Protein AF-A0A397CP81-F1 (afdb_monomer_lite)

Secondary structure (DSSP, 8-state):
-HHHHHHHHHT--HHHHHHHTSSS-EEETTTTEEESS-SSTTPPPHHIIIIIHHHHHHHHHHHSPPPPHHHHTT-HHHHHHHHHHHHHTT-TTTS-HHHHT-SSHHHHHHHHHHHHS-HHHHHHHHHHHHSPPHHHHHHHHHHHHSPPPP--------PPP---S---EEEEE--SS-EETTS-EEEE-TT--SSS-TTSTTEEEEPTTS-EEEEEETTEEEEESEE-TT-EEEEES-TTT-SS--EEES-SSSPPPPPP--SS----------SSGGGHHHHHHHHHHHHHH-TT-------------

Structure (mmCIF, N/CA/C/O backbone):
data_AF-A0A397CP81-F1
#
_entry.id   AF-A0A397CP81-F1
#
loop_
_atom_site.group_PDB
_atom_site.id
_atom_site.type_symbol
_atom_site.label_atom_id
_atom_site.label_alt_id
_atom_site.label_comp_id
_atom_site.label_asym_id
_atom_site.label_entity_id
_atom_site.label_seq_id
_atom_site.pdbx_PDB_ins_code
_atom_site.Cartn_x
_atom_site.Cartn_y
_atom_site.Cartn_z
_atom_site.occupancy
_atom_site.B_iso_or_equiv
_atom_site.auth_seq_id
_atom_site.auth_comp_id
_atom_site.auth_asym_id
_atom_site.auth_atom_id
_atom_site.pdbx_PDB_model_num
ATOM 1 N N . TYR A 1 1 ? -14.742 2.831 12.477 1.00 87.19 1 TYR A N 1
ATOM 2 C CA . TYR A 1 1 ? -15.301 1.914 13.488 1.00 87.19 1 TYR A CA 1
ATOM 3 C C . TYR A 1 1 ? -16.023 2.685 14.593 1.00 87.19 1 TYR A C 1
ATOM 5 O O . TYR A 1 1 ? -17.248 2.641 14.613 1.00 87.19 1 TYR A O 1
ATOM 13 N N . PHE A 1 2 ? -15.309 3.468 15.415 1.00 91.06 2 PHE A N 1
ATOM 14 C CA . PHE A 1 2 ? -15.862 4.195 16.573 1.00 91.06 2 PHE A CA 1
ATOM 15 C C . PHE A 1 2 ? -17.125 5.014 16.276 1.00 91.06 2 PHE A C 1
ATOM 17 O O . PHE A 1 2 ? -18.123 4.849 16.965 1.00 91.06 2 PHE A O 1
ATOM 24 N N . ALA A 1 3 ? -17.142 5.795 15.190 1.00 92.00 3 ALA A N 1
ATOM 25 C CA . ALA A 1 3 ? -18.332 6.561 14.810 1.00 92.00 3 ALA A CA 1
ATOM 26 C C . ALA A 1 3 ? -19.589 5.691 14.611 1.00 92.00 3 ALA A C 1
ATOM 28 O O . ALA A 1 3 ? -20.668 6.061 15.050 1.00 92.00 3 ALA A O 1
ATOM 29 N N . ALA A 1 4 ? -19.459 4.521 13.974 1.00 91.12 4 ALA A N 1
ATOM 30 C CA . ALA A 1 4 ? -20.584 3.602 13.774 1.00 91.12 4 ALA A CA 1
ATOM 31 C C . ALA A 1 4 ? -21.001 2.917 15.084 1.00 91.12 4 ALA A C 1
ATOM 33 O O . ALA A 1 4 ? -22.180 2.656 15.304 1.00 91.12 4 ALA A O 1
ATOM 34 N N . TYR A 1 5 ? -20.029 2.622 15.950 1.00 90.69 5 TYR A N 1
ATOM 35 C CA . TYR A 1 5 ? -20.275 2.019 17.254 1.00 90.69 5 TYR A CA 1
ATOM 36 C C . TYR A 1 5 ? -21.067 2.961 18.170 1.00 90.69 5 TYR A C 1
ATOM 38 O O . TYR A 1 5 ? -22.118 2.576 18.682 1.00 90.69 5 TYR A O 1
ATOM 46 N N . TYR A 1 6 ? -20.608 4.205 18.326 1.00 91.38 6 TYR A N 1
ATOM 47 C CA . TYR A 1 6 ? -21.263 5.187 19.190 1.00 91.38 6 TYR A CA 1
ATOM 48 C C . TYR A 1 6 ? -22.576 5.712 18.616 1.00 91.38 6 TYR A C 1
ATOM 50 O O . TYR A 1 6 ? -23.521 5.893 19.376 1.00 91.38 6 TYR A O 1
ATOM 58 N N . SER A 1 7 ? -22.682 5.830 17.290 1.00 93.00 7 SER A N 1
ATOM 59 C CA . SER A 1 7 ? -23.950 6.109 16.609 1.00 93.00 7 SER A CA 1
ATOM 60 C C . SER A 1 7 ? -25.039 5.106 17.000 1.00 93.00 7 SER A C 1
ATOM 62 O O . SER A 1 7 ? -26.120 5.516 17.405 1.00 93.00 7 SER A O 1
ATOM 64 N N . LYS A 1 8 ? -24.732 3.800 16.999 1.00 92.50 8 LYS A N 1
ATOM 65 C CA . LYS A 1 8 ? -25.675 2.759 17.449 1.00 92.50 8 LYS A CA 1
ATOM 66 C C . LYS A 1 8 ? -25.908 2.762 18.960 1.00 92.50 8 LYS A C 1
ATOM 68 O O . LYS A 1 8 ? -26.989 2.406 19.404 1.00 92.50 8 LYS A O 1
ATOM 73 N N . LYS A 1 9 ? -24.890 3.103 19.757 1.00 90.12 9 LYS A N 1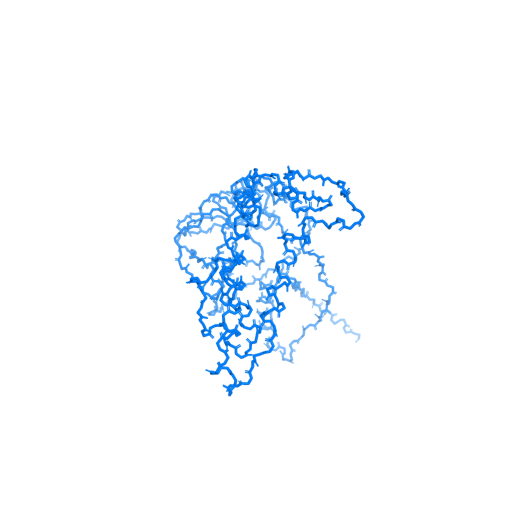
ATOM 74 C CA . LYS A 1 9 ? -24.989 3.110 21.226 1.00 90.12 9 LYS A CA 1
ATOM 75 C C . LYS A 1 9 ? -25.859 4.260 21.743 1.00 90.12 9 LYS A C 1
ATOM 77 O O . LYS A 1 9 ? -26.579 4.074 22.716 1.00 90.12 9 LYS A O 1
ATOM 82 N N . PHE A 1 10 ? -25.757 5.434 21.125 1.00 89.62 10 PHE A N 1
ATOM 83 C CA . PHE A 1 10 ? -26.454 6.648 21.556 1.00 89.62 10 PHE A CA 1
ATOM 84 C C . PHE A 1 10 ? -27.664 7.008 20.691 1.00 89.62 10 PHE A C 1
ATOM 86 O O . PHE A 1 10 ? -28.381 7.944 21.045 1.00 89.62 10 PHE A O 1
ATOM 93 N N . ASP A 1 11 ? -27.909 6.254 19.618 1.00 90.56 11 ASP A N 1
ATOM 94 C CA . ASP A 1 11 ? -28.981 6.483 18.648 1.00 90.56 11 ASP A CA 1
ATOM 95 C C . ASP A 1 11 ? -28.906 7.885 18.022 1.00 90.56 11 ASP A C 1
ATOM 97 O O . ASP A 1 11 ? -29.803 8.715 18.140 1.00 90.56 11 ASP A O 1
ATOM 101 N N . THR A 1 12 ? -27.749 8.192 17.430 1.00 91.31 12 THR A N 1
ATOM 102 C CA . THR A 1 12 ? -27.480 9.476 16.765 1.00 91.31 12 THR A CA 1
ATOM 103 C C . THR A 1 12 ? -26.774 9.275 15.422 1.00 91.31 12 THR A C 1
ATOM 105 O O . THR A 1 12 ? -26.095 8.260 15.232 1.00 91.31 12 THR A O 1
ATOM 108 N N . PRO A 1 13 ? -26.893 10.212 14.459 1.00 93.00 13 PRO A N 1
ATOM 109 C CA . PRO A 1 13 ? -26.350 10.039 13.113 1.00 93.00 13 PRO A CA 1
ATOM 110 C C . PRO A 1 13 ? -24.836 9.795 13.084 1.00 93.00 13 PRO A C 1
ATOM 112 O O . PRO A 1 13 ? -24.049 10.537 13.673 1.00 93.00 13 PRO A O 1
ATOM 115 N N . GLN A 1 14 ? -24.393 8.797 12.311 1.00 92.75 14 GLN A N 1
ATOM 116 C CA . GLN A 1 14 ? -22.968 8.458 12.190 1.00 92.75 14 GLN A CA 1
ATOM 117 C C . GLN A 1 14 ? -22.116 9.624 11.658 1.00 92.75 14 GLN A C 1
ATOM 119 O O . GLN A 1 14 ? -20.946 9.738 12.021 1.00 92.75 14 GLN A O 1
ATOM 124 N N . ALA A 1 15 ? -22.676 10.483 10.800 1.00 91.38 15 ALA A N 1
ATOM 125 C CA . ALA A 1 15 ? -21.975 11.645 10.254 1.00 91.38 15 ALA A CA 1
ATOM 126 C C . ALA A 1 15 ? -21.523 12.619 11.356 1.00 91.38 15 ALA A C 1
ATOM 128 O O . ALA A 1 15 ? -20.366 13.032 11.355 1.00 91.38 15 ALA A O 1
ATOM 129 N N . GLN A 1 16 ? -22.386 12.882 12.344 1.00 90.31 16 GLN A N 1
ATOM 130 C CA . GLN A 1 16 ? -22.078 13.766 13.472 1.00 90.31 16 GLN A CA 1
ATOM 131 C C . GLN A 1 16 ? -20.908 13.228 14.300 1.00 90.31 16 GLN A C 1
ATOM 133 O O . GLN A 1 16 ? -19.991 13.973 14.627 1.00 90.31 16 GLN A O 1
ATOM 138 N N . TRP A 1 17 ? -20.864 11.916 14.554 1.00 92.44 17 TRP A N 1
ATOM 139 C CA . TRP A 1 17 ? -19.716 11.294 15.221 1.00 92.44 17 TRP A CA 1
ATOM 140 C C . TRP A 1 17 ? -18.441 11.341 14.383 1.00 92.44 17 TRP A C 1
ATOM 142 O O . TRP A 1 17 ? -17.358 11.480 14.936 1.00 92.44 17 TRP A O 1
ATOM 152 N N . ARG A 1 18 ? -18.523 11.201 13.055 1.00 91.25 18 ARG A N 1
ATOM 153 C CA . ARG A 1 18 ? -17.323 11.273 12.202 1.00 91.25 18 ARG A CA 1
ATOM 154 C C . ARG A 1 18 ? -16.674 12.652 12.250 1.00 91.25 18 ARG A C 1
ATOM 156 O O . ARG A 1 18 ? -15.453 12.709 12.205 1.00 91.25 18 ARG A O 1
ATOM 163 N N . GLN A 1 19 ? -17.479 13.706 12.339 1.00 89.50 19 GLN A N 1
ATOM 164 C CA . GLN A 1 19 ? -16.995 15.074 12.487 1.00 89.50 19 GLN A CA 1
ATOM 165 C C . GLN A 1 19 ? -16.539 15.349 13.927 1.00 89.50 19 GLN A C 1
ATOM 167 O O . GLN A 1 19 ? -15.433 15.821 14.134 1.00 89.50 19 GLN A O 1
ATOM 172 N N . GLY A 1 20 ? -17.347 14.966 14.920 1.00 90.25 20 GLY A N 1
ATOM 173 C CA . GLY A 1 20 ? -17.086 15.233 16.336 1.00 90.25 20 GLY A CA 1
ATOM 174 C C . GLY A 1 20 ? -15.943 14.431 16.963 1.00 90.25 20 GLY A C 1
ATOM 175 O O . GLY A 1 20 ? -15.380 14.847 17.963 1.00 90.25 20 GLY A O 1
ATOM 176 N N . LEU A 1 21 ? -15.572 13.271 16.416 1.00 92.56 21 LEU A N 1
ATOM 177 C CA . LEU A 1 21 ? -14.490 12.458 16.988 1.00 92.56 21 LEU A CA 1
ATOM 178 C C . LEU A 1 21 ? -13.090 13.030 16.734 1.00 92.56 21 LEU A C 1
ATOM 180 O O . LEU A 1 21 ? -12.134 12.461 17.251 1.00 92.56 21 LEU A O 1
ATOM 184 N N . TRP A 1 22 ? -12.942 14.096 15.948 1.00 90.31 22 TRP A N 1
ATOM 185 C CA . TRP A 1 22 ? -11.645 14.705 15.667 1.00 90.31 22 TRP A CA 1
ATOM 186 C C . TRP A 1 22 ? -11.686 16.214 15.901 1.00 90.31 22 TRP A C 1
ATOM 188 O O . TRP A 1 22 ? -12.625 16.871 15.469 1.00 90.31 22 TRP A O 1
ATOM 198 N N . GLY A 1 23 ? -10.657 16.758 16.551 1.00 89.19 23 GLY A N 1
ATOM 199 C CA . GLY A 1 23 ? -10.611 18.161 16.970 1.00 89.19 23 GLY A CA 1
ATOM 200 C C . GLY A 1 23 ? -11.271 18.418 18.328 1.00 89.19 23 GLY A C 1
ATOM 201 O O . GLY A 1 23 ? -11.594 17.488 19.074 1.00 89.19 23 GLY A O 1
ATOM 202 N N . ASP A 1 24 ? -11.467 19.699 18.637 1.00 90.38 24 ASP A N 1
ATOM 203 C CA . ASP A 1 24 ? -11.946 20.178 19.938 1.00 90.38 24 ASP A CA 1
ATOM 204 C C . ASP A 1 24 ? -13.472 20.141 20.024 1.00 90.38 24 ASP A C 1
ATOM 206 O O . ASP A 1 24 ? -14.158 21.157 20.109 1.00 90.38 24 ASP A O 1
ATOM 210 N N . HIS A 1 25 ? -14.021 18.934 19.968 1.00 93.00 25 HIS A N 1
ATOM 211 C CA . HIS A 1 25 ? -15.446 18.693 20.124 1.00 93.00 25 HIS A CA 1
ATOM 212 C C . HIS A 1 25 ? -15.733 17.967 21.434 1.00 93.00 25 HIS A C 1
ATOM 214 O O . HIS A 1 25 ? -14.980 17.097 21.866 1.00 93.00 25 HIS A O 1
ATOM 220 N N . TYR A 1 26 ? -16.864 18.299 22.046 1.00 92.62 26 TYR A N 1
ATOM 221 C CA . TYR A 1 26 ? -17.311 17.803 23.340 1.00 92.62 26 TYR A CA 1
ATOM 222 C C . TYR A 1 26 ? -18.713 17.218 23.196 1.00 92.62 26 TYR A C 1
ATOM 224 O O . TYR A 1 26 ? -19.584 17.812 22.556 1.00 92.62 26 TYR A O 1
ATOM 232 N N . PHE A 1 27 ? -18.945 16.057 23.809 1.00 90.38 27 PHE A N 1
ATOM 233 C CA . PHE A 1 27 ? -20.233 15.369 23.770 1.00 90.38 27 PHE A CA 1
ATOM 234 C C . PHE A 1 27 ? -20.849 15.311 25.157 1.00 90.38 27 PHE A C 1
ATOM 236 O O . PHE A 1 27 ? -20.223 14.858 26.114 1.00 90.38 27 PHE A O 1
ATOM 243 N N . HIS A 1 28 ? -22.110 15.714 25.249 1.00 87.62 28 HIS A N 1
ATOM 244 C CA . HIS A 1 28 ? -22.850 15.656 26.497 1.00 87.62 28 HIS A CA 1
ATOM 245 C C . HIS A 1 28 ? -23.821 14.468 26.487 1.00 87.62 28 HIS A C 1
ATOM 247 O O . HIS A 1 28 ? -24.795 14.452 25.736 1.00 87.62 28 HIS A O 1
ATOM 253 N N . ALA A 1 29 ? -23.583 13.467 27.341 1.00 84.00 29 ALA A N 1
ATOM 254 C CA . ALA A 1 29 ? -24.278 12.174 27.283 1.00 84.00 29 ALA A CA 1
ATOM 255 C C . ALA A 1 29 ? -25.803 12.248 27.488 1.00 84.00 29 ALA A C 1
ATOM 257 O O . ALA A 1 29 ? -26.529 11.438 26.916 1.00 84.00 29 ALA A O 1
ATOM 258 N N . LYS A 1 30 ? -26.297 13.219 28.272 1.00 85.19 30 LYS A N 1
ATOM 259 C CA . LYS A 1 30 ? -27.740 13.370 28.548 1.00 85.19 30 LYS A CA 1
ATOM 260 C C . LYS A 1 30 ? -28.500 14.029 27.398 1.00 85.19 30 LYS A C 1
ATOM 262 O O . LYS A 1 30 ? -29.602 13.618 27.071 1.00 85.19 30 LYS A O 1
ATOM 267 N N . THR A 1 31 ? -27.907 15.057 26.796 1.00 85.62 31 THR A N 1
ATOM 268 C CA . THR A 1 31 ? -28.536 15.846 25.724 1.00 85.62 31 THR A CA 1
ATOM 269 C C . THR A 1 31 ? -28.194 15.295 24.343 1.00 85.62 31 THR A C 1
ATOM 271 O O . THR A 1 31 ? -28.847 15.649 23.370 1.00 85.62 31 THR A O 1
ATOM 274 N N . LYS A 1 32 ? -27.184 14.417 24.255 1.00 87.69 32 LYS A N 1
ATOM 275 C CA . LYS A 1 32 ? -26.663 13.801 23.028 1.00 87.69 32 LYS A CA 1
ATOM 276 C C . LYS A 1 32 ? -26.192 14.817 21.980 1.00 87.69 32 LYS A C 1
ATOM 278 O O . LYS A 1 32 ? -26.131 14.502 20.795 1.00 87.69 32 LYS A O 1
ATOM 283 N N . VAL A 1 33 ? -25.837 16.027 22.417 1.00 87.38 33 VAL A N 1
ATOM 284 C CA . VAL A 1 33 ? -25.372 17.111 21.544 1.00 87.38 33 VAL A CA 1
ATOM 285 C C . VAL A 1 33 ? -23.847 17.154 21.529 1.00 87.38 33 VAL A C 1
ATOM 287 O O . VAL A 1 33 ? -23.207 17.070 22.582 1.00 87.38 33 VAL A O 1
ATOM 290 N N . ILE A 1 34 ? -23.289 17.326 20.330 1.00 89.50 34 ILE A N 1
ATOM 291 C CA . ILE A 1 34 ? -21.872 17.611 20.093 1.00 89.50 34 ILE A CA 1
ATOM 292 C C . ILE A 1 34 ? -21.709 19.122 19.908 1.00 89.50 34 ILE A C 1
ATOM 294 O O . ILE A 1 34 ? -22.445 19.728 19.129 1.00 89.50 34 ILE A O 1
ATOM 298 N N . ARG A 1 35 ? -20.764 19.734 20.623 1.00 89.25 35 ARG A N 1
ATOM 299 C CA . ARG A 1 35 ? -20.421 21.163 20.499 1.00 89.25 35 ARG A CA 1
ATOM 300 C C . ARG A 1 35 ? -18.909 21.340 20.453 1.00 89.25 35 ARG A C 1
ATOM 302 O O . ARG A 1 35 ? -18.189 20.500 20.976 1.00 89.25 35 ARG A O 1
ATOM 309 N N . SER A 1 36 ? -18.432 22.434 19.867 1.00 88.44 36 SER A N 1
ATOM 310 C CA . SER A 1 36 ? -16.998 22.779 19.865 1.00 88.44 36 SER A CA 1
ATOM 311 C C . SER A 1 36 ? -16.546 23.514 21.130 1.00 88.44 36 SER A C 1
ATOM 313 O O . SER A 1 36 ? -15.361 23.696 21.366 1.00 88.44 36 SER A O 1
ATOM 315 N N . THR A 1 37 ? -17.491 23.957 21.957 1.00 87.56 37 THR A N 1
ATOM 316 C CA . THR A 1 37 ? -17.204 24.615 23.233 1.00 87.56 37 THR A CA 1
ATOM 317 C C . THR A 1 37 ? -17.314 23.612 24.379 1.00 87.56 37 THR A C 1
ATOM 319 O O . THR A 1 37 ? -18.278 22.833 24.397 1.00 87.56 37 THR A O 1
ATOM 322 N N . PRO A 1 38 ? -16.397 23.647 25.359 1.00 87.31 38 PRO A N 1
ATOM 323 C CA . PRO A 1 38 ? -16.513 22.826 26.556 1.00 87.31 38 PRO A CA 1
ATOM 324 C C . PRO A 1 38 ? -17.773 23.205 27.347 1.00 87.31 38 PRO A C 1
ATOM 326 O O . PRO A 1 38 ? -18.179 24.366 27.375 1.00 87.31 38 PRO A O 1
ATOM 329 N N . TRP A 1 39 ? -18.407 22.223 27.992 1.00 82.88 39 TRP A N 1
ATOM 330 C CA . TRP A 1 39 ? -19.565 22.459 28.868 1.00 82.88 39 TRP A CA 1
ATOM 331 C C . TRP A 1 39 ? -19.148 22.896 30.274 1.00 82.88 39 TRP A C 1
ATOM 333 O O . TRP A 1 39 ? -19.866 23.626 30.948 1.00 82.88 39 TRP A O 1
ATOM 343 N N . THR A 1 40 ? -17.985 22.425 30.711 1.00 86.12 40 THR A N 1
ATOM 344 C CA . THR A 1 40 ? -17.364 22.681 32.011 1.00 86.12 40 THR A CA 1
ATOM 345 C C . THR A 1 40 ? -15.855 22.800 31.819 1.00 86.12 40 THR A C 1
ATOM 347 O O . THR A 1 40 ? -15.316 22.279 30.843 1.00 86.12 40 THR A O 1
ATOM 350 N N . SER A 1 41 ? -15.143 23.407 32.771 1.00 82.31 41 SER A N 1
ATOM 351 C CA . SER A 1 41 ? -13.668 23.434 32.772 1.00 82.31 41 SER A CA 1
ATOM 352 C C . SER A 1 41 ? -13.034 22.035 32.798 1.00 82.31 41 SER A C 1
ATOM 354 O O . SER A 1 41 ? -11.901 21.862 32.368 1.00 82.31 41 SER A O 1
ATOM 356 N N . SER A 1 42 ? -13.777 21.029 33.266 1.00 84.94 42 SER A N 1
ATOM 357 C CA . SER A 1 42 ? -13.389 19.615 33.294 1.00 84.94 42 SER A CA 1
ATOM 358 C C . SER A 1 42 ? -13.831 18.814 32.065 1.00 84.94 42 SER A C 1
ATOM 360 O O . SER A 1 42 ? -13.651 17.597 32.032 1.00 84.94 42 SER A O 1
ATOM 362 N N . SER A 1 43 ? -14.466 19.451 31.075 1.00 86.25 43 SER A N 1
ATOM 363 C CA . SER A 1 43 ? -14.928 18.754 29.876 1.00 86.25 43 SER A CA 1
ATOM 364 C C . SER A 1 43 ? -13.737 18.264 29.062 1.00 86.25 43 SER A C 1
ATOM 366 O O . SER A 1 43 ? -12.855 19.035 28.700 1.00 86.25 43 SER A O 1
ATOM 368 N N . VAL A 1 44 ? -13.740 16.973 28.751 1.00 89.88 44 VAL A N 1
ATOM 369 C CA . VAL A 1 44 ? -12.685 16.323 27.976 1.00 89.88 44 VAL A CA 1
ATOM 370 C C . VAL A 1 44 ? -13.142 16.183 26.518 1.00 89.88 44 VAL A C 1
ATOM 372 O O . VAL A 1 44 ? -14.303 15.826 26.282 1.00 89.88 44 VAL A O 1
ATOM 375 N N . PRO A 1 45 ? -12.262 16.431 25.529 1.00 93.25 45 PRO A N 1
ATOM 376 C CA . PRO A 1 45 ? -12.567 16.210 24.123 1.00 93.25 45 PRO A CA 1
ATOM 377 C C . PRO A 1 45 ? -13.098 14.803 23.826 1.00 93.25 45 PRO A C 1
ATOM 379 O O . PRO A 1 45 ? -12.730 13.803 24.457 1.00 93.25 45 PRO A O 1
ATOM 382 N N . MET A 1 46 ? -13.936 14.706 22.797 1.00 93.69 46 MET A N 1
ATOM 383 C CA . MET A 1 46 ? -14.547 13.456 22.352 1.00 93.69 46 MET A CA 1
ATOM 384 C C . MET A 1 46 ? -13.506 12.409 21.957 1.00 93.69 46 MET A C 1
ATOM 386 O O . MET A 1 46 ? -13.684 11.230 22.249 1.00 93.69 46 MET A O 1
ATOM 390 N N . PHE A 1 47 ? -12.412 12.816 21.311 1.00 94.19 47 PHE A N 1
ATOM 391 C CA . PHE A 1 47 ? -11.359 11.878 20.925 1.00 94.19 47 PHE A CA 1
ATOM 392 C C . PHE A 1 47 ? -10.740 11.183 22.145 1.00 94.19 47 PHE A C 1
ATOM 394 O O . PHE A 1 47 ? -10.539 9.968 22.148 1.00 94.19 47 PHE A O 1
ATOM 401 N N . ILE A 1 48 ? -10.486 11.939 23.213 1.00 93.31 48 ILE A N 1
ATOM 402 C CA . ILE A 1 48 ? -9.873 11.403 24.426 1.00 93.31 48 ILE A CA 1
ATOM 403 C C . ILE A 1 48 ? -10.856 10.461 25.131 1.00 93.31 48 ILE A C 1
ATOM 405 O O . ILE A 1 48 ? -10.532 9.296 25.342 1.00 93.31 48 ILE A O 1
ATOM 409 N N . SER A 1 49 ? -12.080 10.923 25.387 1.00 90.94 49 SER A N 1
ATOM 410 C CA . SER A 1 49 ? -13.101 10.162 26.126 1.00 90.94 49 SER A CA 1
ATOM 411 C C . SER A 1 49 ? -13.622 8.919 25.388 1.00 90.94 49 SER A C 1
ATOM 413 O O . SER A 1 49 ? -13.865 7.876 25.993 1.00 90.94 49 SER A O 1
ATOM 415 N N . PHE A 1 50 ? -13.797 8.989 24.065 1.00 91.81 50 PHE A N 1
ATOM 416 C CA . PHE A 1 50 ? -14.415 7.908 23.285 1.00 91.81 50 PHE A CA 1
ATOM 417 C C . PHE A 1 50 ? -13.424 7.049 22.497 1.00 91.81 50 PHE A C 1
ATOM 419 O O . PHE A 1 50 ? -13.813 5.993 21.998 1.00 91.81 50 PHE A O 1
ATOM 426 N N . ILE A 1 51 ? -12.163 7.461 22.351 1.00 93.12 51 ILE A N 1
ATOM 427 C CA . ILE A 1 51 ? -11.160 6.676 21.616 1.00 93.12 51 ILE A CA 1
ATOM 428 C C . ILE A 1 51 ? -9.969 6.346 22.512 1.00 93.12 51 ILE A C 1
ATOM 430 O O . ILE A 1 51 ? -9.708 5.162 22.737 1.00 93.12 51 ILE A O 1
ATOM 434 N N . LEU A 1 52 ? -9.271 7.351 23.048 1.00 93.69 52 LEU A N 1
ATOM 435 C CA . LEU A 1 52 ? -8.035 7.108 23.801 1.00 93.69 52 LEU A CA 1
ATOM 436 C C . LEU A 1 52 ? -8.268 6.426 25.148 1.00 93.69 52 LEU A C 1
ATOM 438 O O . LEU A 1 52 ? -7.543 5.491 25.462 1.00 93.69 52 LEU A O 1
ATOM 442 N N . GLU A 1 53 ? -9.270 6.831 25.925 1.00 93.12 53 GLU A N 1
ATOM 443 C CA . GLU A 1 53 ? -9.573 6.221 27.225 1.00 93.12 53 GLU A CA 1
ATOM 444 C C . GLU A 1 53 ? -9.916 4.723 27.107 1.00 93.12 53 GLU A C 1
ATOM 446 O O . GLU A 1 53 ? -9.287 3.921 27.806 1.00 93.12 53 GLU A O 1
ATOM 451 N N . PRO A 1 54 ? -10.813 4.288 26.193 1.00 91.69 54 PRO A N 1
ATOM 452 C CA . PRO A 1 54 ? -11.026 2.866 25.938 1.00 91.69 54 PRO A CA 1
ATOM 453 C C . PRO A 1 54 ? -9.756 2.135 25.488 1.00 91.69 54 PRO A C 1
ATOM 455 O O . PRO A 1 54 ? -9.469 1.052 25.994 1.00 91.69 54 PRO A O 1
ATOM 458 N N . LEU A 1 55 ? -8.974 2.715 24.568 1.00 93.75 55 LEU A N 1
ATOM 459 C CA . LEU A 1 55 ? -7.713 2.117 24.109 1.00 93.75 55 LEU A CA 1
ATOM 460 C C . LEU A 1 55 ? -6.718 1.945 25.262 1.00 93.75 55 LEU A C 1
ATOM 462 O O . LEU A 1 55 ? -6.083 0.899 25.393 1.00 93.75 55 LEU A O 1
ATOM 466 N N . TRP A 1 56 ? -6.608 2.961 26.111 1.00 93.88 56 TRP A N 1
ATOM 467 C CA . TRP A 1 56 ? -5.702 2.988 27.248 1.00 93.88 56 TRP A CA 1
ATOM 468 C C . TRP A 1 56 ? -6.122 2.010 28.341 1.00 93.88 56 TRP A C 1
ATOM 470 O O . TRP A 1 56 ? -5.272 1.326 28.910 1.00 93.88 56 TRP A O 1
ATOM 480 N N . SER A 1 57 ? -7.426 1.888 28.600 1.00 91.88 57 SER A N 1
ATOM 481 C CA . SER A 1 57 ? -7.967 0.876 29.509 1.00 91.88 57 SER A CA 1
ATOM 482 C C . SER A 1 57 ? -7.624 -0.535 29.029 1.00 91.88 57 SER A C 1
ATOM 484 O O . SER A 1 57 ? -7.135 -1.334 29.824 1.00 91.88 57 SER A O 1
ATOM 486 N N . VAL A 1 58 ? -7.790 -0.823 27.732 1.00 92.12 58 VAL A N 1
ATOM 487 C CA . VAL A 1 58 ? -7.405 -2.118 27.145 1.00 92.12 58 VAL A CA 1
ATOM 488 C C . VAL A 1 58 ? -5.911 -2.370 27.272 1.00 92.12 58 VAL A C 1
ATOM 490 O O . VAL A 1 58 ? -5.507 -3.449 27.702 1.00 92.12 58 VAL A O 1
ATOM 493 N N . TYR A 1 59 ? -5.093 -1.374 26.936 1.00 94.00 59 TYR A N 1
ATOM 494 C CA . TYR A 1 59 ? -3.644 -1.469 27.054 1.00 94.00 59 TYR A CA 1
ATOM 495 C C . TYR A 1 59 ? -3.213 -1.791 28.489 1.00 94.00 59 TYR A C 1
ATOM 497 O O . TYR A 1 59 ? -2.483 -2.757 28.697 1.00 94.00 59 TYR A O 1
ATOM 505 N N . LYS A 1 60 ? -3.710 -1.038 29.478 1.00 92.38 60 LYS A N 1
ATOM 506 C CA . LYS A 1 60 ? -3.390 -1.244 30.897 1.00 92.38 60 LYS A CA 1
ATOM 507 C C . LYS A 1 60 ? -3.753 -2.650 31.364 1.00 92.38 60 LYS A C 1
ATOM 509 O O . LYS A 1 60 ? -2.879 -3.366 31.838 1.00 92.38 60 LYS A O 1
ATOM 514 N N . THR A 1 61 ? -4.998 -3.074 31.155 1.00 90.25 61 THR A N 1
ATOM 515 C CA . THR A 1 61 ? -5.470 -4.389 31.615 1.00 90.25 61 THR A CA 1
ATOM 516 C C . THR A 1 61 ? -4.735 -5.548 30.931 1.00 90.25 61 THR A C 1
ATOM 518 O O . THR A 1 61 ? -4.455 -6.566 31.561 1.00 90.25 61 THR A O 1
ATOM 521 N N . MET A 1 62 ? -4.373 -5.411 29.651 1.00 88.75 62 MET A N 1
ATOM 522 C CA . MET A 1 62 ? -3.620 -6.450 28.937 1.00 88.75 62 MET A CA 1
ATOM 523 C C . MET A 1 62 ? -2.128 -6.454 29.284 1.00 88.75 62 MET A C 1
ATOM 525 O O . MET A 1 62 ? -1.505 -7.506 29.214 1.00 88.75 62 MET A O 1
ATOM 529 N N . MET A 1 63 ? -1.540 -5.317 29.660 1.00 89.44 63 MET A N 1
ATOM 530 C CA . MET A 1 63 ? -0.130 -5.225 30.062 1.00 89.44 63 MET A CA 1
ATOM 531 C C . MET A 1 63 ? 0.122 -5.629 31.514 1.00 89.44 63 MET A C 1
ATOM 533 O O . MET A 1 63 ? 1.271 -5.901 31.861 1.00 89.44 63 MET A O 1
ATOM 537 N N . GLU A 1 64 ? -0.917 -5.702 32.351 1.00 88.31 64 GLU A N 1
ATOM 538 C CA . GLU A 1 64 ? -0.789 -6.216 33.715 1.00 88.31 64 GLU A CA 1
ATOM 539 C C . GLU A 1 64 ? -0.130 -7.608 33.712 1.00 88.31 64 GLU A C 1
ATOM 541 O O . GLU A 1 64 ? -0.510 -8.468 32.901 1.00 88.31 64 GLU A O 1
ATOM 546 N N . PRO A 1 65 ? 0.875 -7.835 34.581 1.00 84.50 65 PRO A N 1
ATOM 547 C CA . PRO A 1 65 ? 1.584 -9.101 34.639 1.00 84.50 65 PRO A CA 1
ATOM 548 C C . PRO A 1 65 ? 0.630 -10.211 35.074 1.00 84.50 65 PRO A C 1
ATOM 550 O O . PRO A 1 65 ? -0.215 -10.028 35.951 1.00 84.50 65 PRO A O 1
ATOM 553 N N . LEU A 1 66 ? 0.782 -11.381 34.456 1.00 81.62 66 LEU A N 1
ATOM 554 C CA . LEU A 1 66 ? -0.012 -12.543 34.827 1.00 81.62 66 LEU A CA 1
ATOM 555 C C . LEU A 1 66 ? 0.327 -12.977 36.263 1.00 81.62 66 LEU A C 1
ATOM 557 O O . LEU A 1 66 ? 1.507 -12.981 36.632 1.00 81.62 66 LEU A O 1
ATOM 561 N N . PRO A 1 67 ? -0.677 -13.390 37.058 1.00 79.81 67 PRO A N 1
ATOM 562 C CA . PRO A 1 67 ? -0.437 -14.035 38.340 1.00 79.81 67 PRO A CA 1
ATOM 563 C C . PRO A 1 67 ? 0.499 -15.246 38.191 1.00 79.81 67 PRO A C 1
ATOM 565 O O . PRO A 1 67 ? 0.491 -15.905 37.144 1.00 79.81 67 PRO A O 1
ATOM 568 N N . PRO A 1 68 ? 1.274 -15.595 39.235 1.00 76.19 68 PRO A N 1
ATOM 569 C CA . PRO A 1 68 ? 2.076 -16.811 39.222 1.00 76.19 68 PRO A CA 1
ATOM 570 C C . PRO A 1 68 ? 1.187 -18.044 38.972 1.00 76.19 68 PRO A C 1
ATOM 572 O O . PRO A 1 68 ? 0.025 -18.062 39.390 1.00 76.19 68 PRO A O 1
ATOM 575 N N . PRO A 1 69 ? 1.713 -19.098 38.321 1.00 69.06 69 PRO A N 1
ATOM 576 C CA . PRO A 1 69 ? 0.924 -20.248 37.867 1.00 69.06 69 PRO A CA 1
ATOM 577 C C . PRO A 1 69 ? 0.184 -20.977 38.999 1.00 69.06 69 PRO A C 1
ATOM 579 O O . PRO A 1 69 ? -0.886 -21.530 38.771 1.00 69.06 69 PRO A O 1
ATOM 582 N N . THR A 1 70 ? 0.702 -20.911 40.228 1.00 65.06 70 THR A N 1
ATOM 583 C CA . THR A 1 70 ? 0.061 -21.442 41.441 1.00 65.06 70 THR A CA 1
ATOM 584 C C . THR A 1 70 ? -1.227 -20.711 41.829 1.00 65.06 70 THR A C 1
ATOM 586 O O . THR A 1 70 ? -2.127 -21.340 42.374 1.00 65.06 70 THR A O 1
ATOM 589 N N . ARG A 1 71 ? -1.338 -19.406 41.539 1.00 63.94 71 ARG A N 1
ATOM 590 C CA . ARG A 1 71 ? -2.555 -18.603 41.768 1.00 63.94 71 ARG A CA 1
ATOM 591 C C . ARG A 1 71 ? -3.461 -18.535 40.545 1.00 63.94 71 ARG A C 1
ATOM 593 O O . ARG A 1 71 ? -4.656 -18.347 40.684 1.00 63.94 71 ARG A O 1
ATOM 600 N N . LEU A 1 72 ? -2.919 -18.723 39.343 1.00 64.31 72 LEU A N 1
ATOM 601 C CA . LEU A 1 72 ? -3.701 -18.684 38.105 1.00 64.31 72 LEU A CA 1
ATOM 602 C C . LEU A 1 72 ? -4.741 -19.822 38.022 1.00 64.31 72 LEU A C 1
ATOM 604 O O . LEU A 1 72 ? -5.799 -19.642 37.428 1.00 64.31 72 LEU A O 1
ATOM 608 N N . ALA A 1 73 ? -4.437 -20.985 38.610 1.00 58.94 73 ALA A N 1
ATOM 609 C CA . ALA A 1 73 ? -5.340 -22.138 38.647 1.00 58.94 73 ALA A CA 1
ATOM 610 C C . ALA A 1 73 ? -6.488 -21.984 39.664 1.00 58.94 73 ALA A C 1
ATOM 612 O O . ALA A 1 73 ? -7.528 -22.619 39.512 1.00 58.94 73 ALA A O 1
ATOM 613 N N . THR A 1 74 ? -6.303 -21.150 40.689 1.00 57.72 74 THR A N 1
ATOM 614 C CA . THR A 1 74 ? -7.260 -20.924 41.783 1.00 57.72 74 THR A CA 1
ATOM 615 C C . THR A 1 74 ? -8.048 -19.621 41.616 1.00 57.72 74 THR A C 1
ATOM 617 O O . THR A 1 74 ? -9.241 -19.594 41.909 1.00 57.72 74 THR A O 1
ATOM 620 N N . ASP A 1 75 ? -7.443 -18.569 41.056 1.00 61.41 75 ASP A N 1
ATOM 621 C CA . ASP A 1 75 ? -8.079 -17.276 40.789 1.00 61.41 75 ASP A CA 1
ATOM 622 C C . ASP A 1 75 ? -8.623 -17.187 39.351 1.00 61.41 75 ASP A C 1
ATOM 624 O O . ASP A 1 75 ? -8.059 -16.531 38.470 1.00 61.41 75 ASP A O 1
ATOM 628 N N . GLY A 1 76 ? -9.808 -17.761 39.116 1.00 66.56 76 GLY A N 1
ATOM 629 C CA . GLY A 1 76 ? -10.582 -17.532 37.880 1.00 66.56 76 GLY A CA 1
ATOM 630 C C . GLY A 1 76 ? -10.999 -16.063 37.662 1.00 66.56 76 GLY A C 1
ATOM 631 O O . GLY A 1 76 ? -11.475 -15.690 36.590 1.00 66.56 76 GLY A O 1
ATOM 632 N N . THR A 1 77 ? -10.787 -15.203 38.662 1.00 78.94 77 THR A N 1
ATOM 633 C CA . THR A 1 77 ? -11.170 -13.786 38.674 1.00 78.94 77 THR A CA 1
ATOM 634 C C . THR A 1 77 ? -10.423 -12.952 37.630 1.00 78.94 77 THR A C 1
ATOM 636 O O . 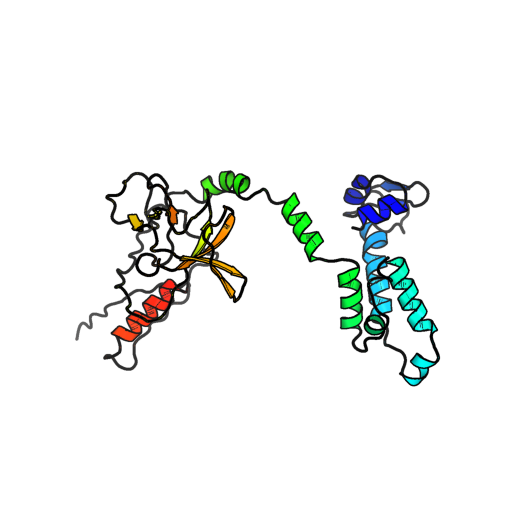THR A 1 77 ? -11.019 -12.067 37.016 1.00 78.94 77 THR A O 1
ATOM 639 N N . TYR A 1 78 ? -9.137 -13.228 37.380 1.00 79.31 78 TYR A N 1
ATOM 640 C CA . TYR A 1 78 ? -8.345 -12.479 36.397 1.00 79.31 78 TYR A CA 1
ATOM 641 C C . TYR A 1 78 ? -8.788 -12.785 34.963 1.00 79.31 78 TYR A C 1
ATOM 643 O O . TYR A 1 78 ? -8.979 -11.884 34.145 1.00 79.31 78 TYR A O 1
ATOM 651 N N . LEU A 1 79 ? -9.017 -14.064 34.675 1.00 83.00 79 LEU A N 1
ATOM 652 C CA . LEU A 1 79 ? -9.522 -14.503 33.382 1.00 83.00 79 LEU A CA 1
ATOM 653 C C . LEU A 1 79 ? -10.929 -13.945 33.119 1.00 83.00 79 LEU A C 1
ATOM 655 O O . LEU A 1 79 ? -11.213 -13.501 32.008 1.00 83.00 79 LEU A O 1
ATOM 659 N N . GLU A 1 80 ? -11.777 -13.875 34.146 1.00 85.56 80 GLU A N 1
ATOM 660 C CA . GLU A 1 80 ? -13.094 -13.251 34.028 1.00 85.56 80 GLU A CA 1
ATOM 661 C C . GLU A 1 80 ? -12.998 -11.744 33.737 1.00 85.56 80 GLU A C 1
ATOM 663 O O . GLU A 1 80 ? -13.720 -11.253 32.871 1.00 85.56 80 GLU A O 1
ATOM 668 N N . LYS A 1 81 ? -12.049 -11.013 34.345 1.00 87.25 81 LYS A N 1
ATOM 669 C CA . LYS A 1 81 ? -11.775 -9.604 33.986 1.00 87.25 81 LYS A CA 1
ATOM 670 C C . LYS A 1 81 ? -11.391 -9.456 32.510 1.00 87.25 81 LYS A C 1
ATOM 672 O O . LYS A 1 81 ? -11.927 -8.588 31.819 1.00 87.25 81 LYS A O 1
ATOM 677 N N . LEU A 1 82 ? -10.506 -10.318 31.999 1.00 85.94 82 LEU A N 1
ATOM 678 C CA . LEU A 1 82 ? -10.112 -10.303 30.584 1.00 85.94 82 LEU A CA 1
ATOM 679 C C . LEU A 1 82 ? -11.280 -10.660 29.653 1.00 85.94 82 LEU A C 1
ATOM 681 O O . LEU A 1 82 ? -11.451 -10.034 28.605 1.00 85.94 82 LEU A O 1
ATOM 685 N N . ARG A 1 83 ? -12.127 -11.618 30.040 1.00 87.50 83 ARG A N 1
ATOM 686 C CA . ARG A 1 83 ? -13.346 -11.973 29.297 1.00 87.50 83 ARG A CA 1
ATOM 687 C C . ARG A 1 83 ? -14.374 -10.846 29.304 1.00 87.50 83 ARG A C 1
ATOM 689 O O . ARG A 1 83 ? -14.963 -10.553 28.266 1.00 87.50 83 ARG A O 1
ATOM 696 N N . GLN A 1 84 ? -14.574 -10.165 30.429 1.00 89.06 84 GLN A N 1
ATOM 697 C CA . GLN A 1 84 ? -15.442 -8.987 30.504 1.00 89.06 84 GLN A CA 1
ATOM 698 C C . GLN A 1 84 ? -14.932 -7.867 29.594 1.00 89.06 84 GLN A C 1
ATOM 700 O O . GLN A 1 84 ? -15.719 -7.257 28.860 1.00 89.06 84 GLN A O 1
ATOM 705 N N . LEU A 1 85 ? -13.615 -7.656 29.564 1.00 87.75 85 LEU A N 1
ATOM 706 C CA . LEU A 1 85 ? -12.986 -6.702 28.663 1.00 87.75 85 LEU A CA 1
ATOM 707 C C . LEU A 1 85 ? -13.245 -7.073 27.197 1.00 87.75 85 LEU A C 1
ATOM 709 O O . LEU A 1 85 ? -13.817 -6.265 26.464 1.00 87.75 85 LEU A O 1
ATOM 713 N N . THR A 1 86 ? -12.949 -8.302 26.767 1.00 87.69 86 THR A N 1
ATOM 714 C CA . THR A 1 86 ? -13.205 -8.732 25.376 1.00 87.69 86 THR A CA 1
ATOM 715 C C . THR A 1 86 ? -14.692 -8.718 25.011 1.00 87.69 86 THR A C 1
ATOM 717 O O . THR A 1 86 ? -15.043 -8.461 23.852 1.00 87.69 86 THR A O 1
ATOM 720 N N . LYS A 1 87 ? -15.587 -8.916 25.984 1.00 89.56 87 LYS A N 1
ATOM 721 C CA . LYS A 1 87 ? -17.042 -8.789 25.814 1.00 89.56 87 LYS A CA 1
ATOM 722 C C . LYS A 1 87 ? -17.454 -7.334 25.584 1.00 89.56 87 LYS A C 1
ATOM 724 O O . LYS A 1 87 ? -18.233 -7.075 24.666 1.00 89.56 87 LYS A O 1
ATOM 729 N N . SER A 1 88 ? -16.879 -6.383 26.325 1.00 87.62 88 SER A N 1
ATOM 730 C CA . SER A 1 88 ? -17.127 -4.945 26.128 1.00 87.62 88 SER A CA 1
ATOM 731 C C . SER A 1 88 ? -16.649 -4.447 24.755 1.00 87.62 88 SER A C 1
ATOM 733 O O . SER A 1 88 ? -17.330 -3.653 24.103 1.00 87.62 88 SER A O 1
ATOM 735 N N . LEU A 1 89 ? -15.536 -5.001 24.263 1.00 86.00 89 LEU A N 1
ATOM 736 C CA . LEU A 1 89 ? -14.982 -4.731 22.934 1.00 86.00 89 LEU A CA 1
ATOM 737 C C . LEU A 1 89 ? -15.713 -5.475 21.801 1.00 86.00 89 LEU A C 1
ATOM 739 O O . LEU A 1 89 ? -15.446 -5.207 20.631 1.00 86.00 89 LEU A O 1
ATOM 743 N N . ARG A 1 90 ? -16.640 -6.389 22.131 1.00 85.56 90 ARG A N 1
ATOM 744 C CA . ARG A 1 90 ? -17.366 -7.277 21.199 1.00 85.56 90 ARG A CA 1
ATOM 745 C C . ARG A 1 90 ? -16.469 -8.235 20.401 1.00 85.56 90 ARG A C 1
ATOM 747 O O . ARG A 1 90 ? -16.844 -8.664 19.313 1.00 85.56 90 ARG A O 1
ATOM 754 N N . VAL A 1 91 ? -15.319 -8.615 20.960 1.00 87.88 91 VAL A N 1
ATOM 755 C CA . VAL A 1 91 ? -14.376 -9.584 20.364 1.00 87.88 91 VAL A CA 1
ATOM 756 C C . VAL A 1 91 ? -14.289 -10.903 21.128 1.00 87.88 91 VAL A C 1
ATOM 758 O O . VAL A 1 91 ? -13.518 -11.769 20.740 1.00 87.88 91 VAL A O 1
ATOM 761 N N . ALA A 1 92 ? -15.105 -11.102 22.168 1.00 83.25 92 ALA A N 1
ATOM 762 C CA . ALA A 1 92 ? -15.086 -12.315 22.993 1.00 83.25 92 ALA A CA 1
ATOM 763 C C . ALA A 1 92 ? -15.221 -13.630 22.198 1.00 83.25 92 ALA A C 1
ATOM 765 O O . ALA A 1 92 ? -14.668 -14.640 22.602 1.00 83.25 92 ALA A O 1
ATOM 766 N N . LYS A 1 93 ? -15.921 -13.629 21.053 1.00 85.75 93 LYS A N 1
ATOM 767 C CA . LYS A 1 93 ? -16.051 -14.818 20.185 1.00 85.75 93 LYS A CA 1
ATOM 768 C C . LYS A 1 93 ? -14.822 -15.088 19.304 1.00 85.75 93 LYS A C 1
ATOM 770 O O . LYS A 1 93 ? -14.753 -16.134 18.676 1.00 85.75 93 LYS A O 1
ATOM 775 N N . LEU A 1 94 ? -13.916 -14.119 19.182 1.00 86.31 94 LEU A N 1
ATOM 776 C CA . LEU A 1 94 ? -12.783 -14.140 18.250 1.00 86.31 94 LEU A CA 1
ATOM 777 C C . LEU A 1 94 ? -11.435 -14.352 18.944 1.00 86.31 94 LEU A C 1
ATOM 779 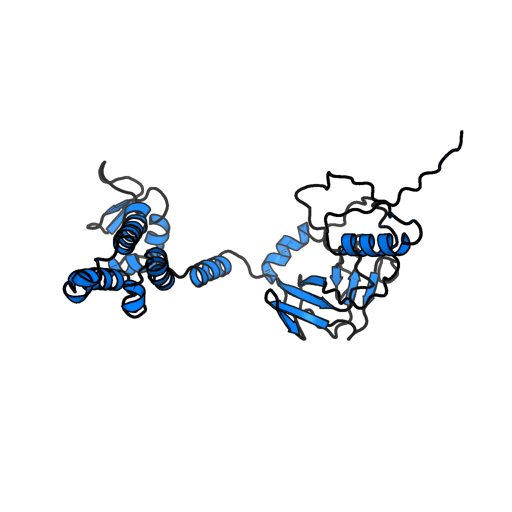O O . LEU A 1 94 ? -10.431 -14.487 18.246 1.00 86.31 94 LEU A O 1
ATOM 783 N N . VAL A 1 95 ? -11.413 -14.309 20.277 1.00 87.50 95 VAL A N 1
ATOM 784 C CA . VAL A 1 95 ? -10.207 -14.404 21.098 1.00 87.50 95 VAL A CA 1
ATOM 785 C C . VAL A 1 95 ? -10.340 -15.616 22.004 1.00 87.50 95 VAL A C 1
ATOM 787 O O . VAL A 1 95 ? -11.332 -15.751 22.720 1.00 87.50 95 VAL A O 1
ATOM 790 N N . ASN A 1 96 ? -9.330 -16.478 21.985 1.00 88.81 96 ASN A N 1
ATOM 791 C CA . ASN A 1 96 ? -9.307 -17.682 22.808 1.00 88.81 96 ASN A CA 1
ATOM 792 C C . ASN A 1 96 ? -8.682 -17.407 24.182 1.00 88.81 96 ASN A C 1
ATOM 794 O O . ASN A 1 96 ? -7.763 -16.597 24.303 1.00 88.81 96 ASN A O 1
ATOM 798 N N . ASP A 1 97 ? -9.081 -18.165 25.207 1.00 87.56 97 ASP A N 1
ATOM 799 C CA . ASP A 1 97 ? -8.489 -18.046 26.551 1.00 87.56 97 ASP A CA 1
ATOM 800 C C . ASP A 1 97 ? -6.965 -18.273 26.545 1.00 87.56 97 ASP A C 1
ATOM 802 O O . ASP A 1 97 ? -6.232 -17.630 27.292 1.00 87.56 97 ASP A O 1
ATOM 806 N N . ARG A 1 98 ? -6.463 -19.134 25.647 1.00 86.69 98 ARG A N 1
ATOM 807 C CA . ARG A 1 98 ? -5.019 -19.360 25.453 1.00 86.69 98 ARG A CA 1
ATOM 808 C C . ARG A 1 98 ? -4.277 -18.102 24.993 1.00 86.69 98 ARG A C 1
ATOM 810 O O . ARG A 1 98 ? -3.157 -17.871 25.433 1.00 86.69 98 ARG A O 1
ATOM 817 N N . GLU A 1 99 ? -4.896 -17.296 24.132 1.00 87.75 99 GLU A N 1
ATOM 818 C CA . GLU A 1 99 ? -4.320 -16.037 23.639 1.00 87.75 99 GLU A CA 1
ATOM 819 C C . GLU A 1 99 ? -4.321 -14.971 24.746 1.00 87.75 99 GLU A C 1
ATOM 821 O O . GLU A 1 99 ? -3.368 -14.207 24.882 1.00 87.75 99 GLU A O 1
ATOM 826 N N . LEU A 1 100 ? -5.362 -14.954 25.588 1.00 86.69 100 LEU A N 1
ATOM 827 C CA . LEU A 1 100 ? -5.470 -14.042 26.735 1.00 86.69 100 LEU A CA 1
ATOM 828 C C . LEU A 1 100 ? -4.445 -14.346 27.837 1.00 86.69 100 LEU A C 1
ATOM 830 O O . LEU A 1 100 ? -3.912 -13.425 28.466 1.00 86.69 100 LEU A O 1
ATOM 834 N N . LEU A 1 101 ? -4.165 -15.632 28.060 1.00 87.19 101 LEU A N 1
ATOM 835 C CA . LEU A 1 101 ? -3.224 -16.133 29.066 1.00 87.19 101 LEU A CA 1
ATOM 836 C C . LEU A 1 101 ? -1.777 -16.245 28.559 1.00 87.19 101 LEU A C 1
ATOM 838 O O . LEU A 1 101 ? -0.928 -16.838 29.229 1.00 87.19 101 LEU A O 1
ATOM 842 N N . GLN A 1 102 ? -1.465 -15.681 27.393 1.00 88.12 102 GLN A N 1
ATOM 843 C CA . GLN A 1 102 ? -0.108 -15.703 26.864 1.00 88.12 102 GLN A CA 1
ATOM 844 C C . GLN A 1 102 ? 0.855 -14.945 27.796 1.00 88.12 102 GLN A C 1
ATOM 846 O O . GLN A 1 102 ? 0.587 -13.811 28.207 1.00 88.12 102 GLN A O 1
ATOM 851 N N . ARG A 1 103 ? 1.982 -15.597 28.138 1.00 85.19 103 ARG A N 1
ATOM 852 C CA . ARG A 1 103 ? 2.997 -15.067 29.071 1.00 85.19 103 ARG A CA 1
ATOM 853 C C . ARG A 1 103 ? 3.585 -13.747 28.595 1.00 85.19 103 ARG A C 1
ATOM 855 O O . ARG A 1 103 ? 3.720 -12.816 29.381 1.00 85.19 103 ARG A O 1
ATOM 862 N N . ASP A 1 104 ? 3.898 -13.671 27.305 1.00 89.69 104 ASP A N 1
ATOM 863 C CA . ASP A 1 104 ? 4.247 -12.404 26.683 1.00 89.69 104 ASP A CA 1
ATOM 864 C C . ASP A 1 104 ? 2.979 -11.562 26.502 1.00 89.69 104 ASP A C 1
ATOM 866 O O . ASP A 1 104 ? 2.153 -11.797 25.611 1.00 89.69 104 ASP A O 1
ATOM 870 N N . ARG A 1 105 ? 2.838 -10.555 27.365 1.00 90.19 105 ARG A N 1
ATOM 871 C CA . ARG A 1 105 ? 1.690 -9.647 27.368 1.00 90.19 105 ARG A CA 1
ATOM 872 C C . ARG A 1 105 ? 1.598 -8.838 26.076 1.00 90.19 105 ARG A C 1
ATOM 874 O O . ARG A 1 105 ? 0.490 -8.487 25.667 1.00 90.19 105 ARG A O 1
ATOM 881 N N . LYS A 1 106 ? 2.721 -8.563 25.393 1.00 92.31 106 LYS A N 1
ATOM 882 C CA . LYS A 1 106 ? 2.709 -7.826 24.115 1.00 92.31 106 LYS A CA 1
ATOM 883 C C . LYS A 1 106 ? 2.015 -8.642 23.035 1.00 92.31 106 LYS A C 1
ATOM 885 O O . LYS A 1 106 ? 1.201 -8.094 22.294 1.00 92.31 106 LYS A O 1
ATOM 890 N N . LEU A 1 107 ? 2.278 -9.946 22.987 1.00 92.00 107 LEU A N 1
ATOM 891 C CA . LEU A 1 107 ? 1.620 -10.852 22.047 1.00 92.00 107 LEU A CA 1
ATOM 892 C C . LEU A 1 107 ? 0.127 -11.017 22.369 1.00 92.00 107 LEU A C 1
ATOM 894 O O . LEU A 1 107 ? -0.694 -10.931 21.453 1.00 92.00 107 LEU A O 1
ATOM 898 N N . ALA A 1 108 ? -0.241 -11.120 23.652 1.00 91.12 108 ALA A N 1
ATOM 899 C CA . ALA A 1 108 ? -1.646 -11.144 24.080 1.00 91.12 108 ALA A CA 1
ATOM 900 C C . ALA A 1 108 ? -2.404 -9.874 23.642 1.00 91.12 108 ALA A C 1
ATOM 902 O O . ALA A 1 108 ? -3.496 -9.944 23.069 1.00 91.12 108 ALA A O 1
ATOM 903 N N . LEU A 1 109 ? -1.808 -8.695 23.862 1.00 92.69 109 LEU A N 1
ATOM 904 C CA . LEU A 1 109 ? -2.369 -7.416 23.423 1.00 92.69 109 LEU A CA 1
ATOM 905 C C . LEU A 1 109 ? -2.516 -7.363 21.897 1.00 92.69 109 LEU A C 1
ATOM 907 O O . LEU A 1 109 ? -3.565 -6.952 21.399 1.00 92.69 109 LEU A O 1
ATOM 911 N N . GLN A 1 110 ? -1.493 -7.786 21.147 1.00 92.75 110 GLN A N 1
ATOM 912 C CA . GLN A 1 110 ? -1.552 -7.818 19.685 1.00 92.75 110 GLN A CA 1
ATOM 913 C C . GLN A 1 110 ? -2.671 -8.732 19.177 1.00 92.75 110 GLN A C 1
ATOM 915 O O . GLN A 1 110 ? -3.369 -8.348 18.236 1.00 92.75 110 GLN A O 1
ATOM 920 N N . ALA A 1 111 ? -2.880 -9.898 19.796 1.00 91.25 111 ALA A N 1
ATOM 921 C CA . ALA A 1 111 ? -3.962 -10.810 19.434 1.00 91.25 111 ALA A CA 1
ATOM 922 C C . ALA A 1 111 ? -5.335 -10.130 19.575 1.00 91.25 111 ALA A C 1
ATOM 924 O O . ALA A 1 111 ? -6.099 -10.081 18.608 1.00 91.25 111 ALA A O 1
ATOM 925 N N . VAL A 1 112 ? -5.612 -9.502 20.724 1.00 92.19 112 VAL A N 1
ATOM 926 C CA . VAL A 1 112 ? -6.881 -8.791 20.969 1.00 92.19 112 VAL A CA 1
ATOM 927 C C . VAL A 1 112 ? -7.048 -7.592 20.030 1.00 92.19 112 VAL A C 1
ATOM 929 O O . VAL A 1 112 ? -8.094 -7.440 19.393 1.00 92.19 112 VAL A O 1
ATOM 932 N N . MET A 1 113 ? -6.015 -6.755 19.891 1.00 91.94 113 MET A N 1
ATOM 933 C CA . MET A 1 113 ? -6.071 -5.535 19.077 1.00 91.94 113 MET A CA 1
ATOM 934 C C . MET A 1 113 ? -6.268 -5.833 17.588 1.00 91.94 113 MET A C 1
ATOM 936 O O . MET A 1 113 ? -7.059 -5.151 16.936 1.00 91.94 113 MET A O 1
ATOM 940 N N . ARG A 1 114 ? -5.626 -6.881 17.048 1.00 91.81 114 ARG A N 1
ATOM 941 C CA . ARG A 1 114 ? -5.808 -7.308 15.647 1.00 91.81 114 ARG A CA 1
ATOM 942 C C . ARG A 1 114 ? -7.248 -7.728 15.347 1.00 91.81 114 ARG A C 1
ATOM 944 O O . ARG A 1 114 ? -7.717 -7.501 14.233 1.00 91.81 114 ARG A O 1
ATOM 951 N N . LYS A 1 115 ? -7.949 -8.327 16.318 1.00 91.31 115 LYS 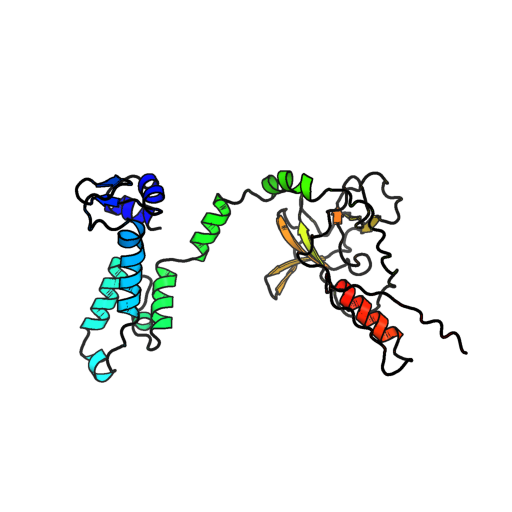A N 1
ATOM 952 C CA . LYS A 1 115 ? -9.365 -8.712 16.179 1.00 91.31 115 LYS A CA 1
ATOM 953 C C . LYS A 1 115 ? -10.311 -7.529 16.386 1.00 91.31 115 LYS A C 1
ATOM 955 O O . LYS A 1 115 ? -11.329 -7.447 15.706 1.00 91.31 115 LYS A O 1
ATOM 960 N N . TRP A 1 116 ? -9.986 -6.619 17.304 1.00 91.56 116 TRP A N 1
ATOM 961 C CA . TRP A 1 116 ? -10.841 -5.473 17.624 1.00 91.56 116 TRP A CA 1
ATOM 962 C C . TRP A 1 116 ? -10.769 -4.358 16.578 1.00 91.56 116 TRP A C 1
ATOM 964 O O . TRP A 1 116 ? -11.803 -3.842 16.153 1.00 91.56 116 TRP A O 1
ATOM 974 N N . LEU A 1 117 ? -9.560 -4.006 16.136 1.00 90.94 117 LEU A N 1
ATOM 975 C CA . LEU A 1 117 ? -9.299 -2.909 15.203 1.00 90.94 117 LEU A CA 1
ATOM 976 C C . LEU A 1 117 ? -8.392 -3.388 14.057 1.00 90.94 117 LEU A C 1
ATOM 978 O O . LEU A 1 117 ? -7.214 -3.030 13.999 1.00 90.94 117 LEU A O 1
ATOM 982 N N . PRO A 1 118 ? -8.920 -4.194 13.117 1.00 91.19 118 PRO A N 1
ATOM 983 C CA . PRO A 1 118 ? -8.133 -4.681 11.995 1.00 91.19 118 PRO A CA 1
ATOM 984 C C . PRO A 1 118 ? -7.724 -3.517 11.077 1.00 91.19 118 PRO A C 1
ATOM 986 O O . PRO A 1 118 ? -8.563 -2.832 10.474 1.00 91.19 118 PRO A O 1
ATOM 989 N N . LEU A 1 119 ? -6.410 -3.302 10.968 1.00 90.38 119 LEU A N 1
ATOM 990 C CA . LEU A 1 119 ? -5.825 -2.194 10.211 1.00 90.38 119 LEU A CA 1
ATOM 991 C C . LEU A 1 119 ? -6.061 -2.347 8.703 1.00 90.38 119 LEU A C 1
ATOM 993 O O . LEU A 1 119 ? -6.534 -1.411 8.065 1.00 90.38 119 LEU A O 1
ATOM 997 N N . ALA A 1 120 ? -5.807 -3.539 8.153 1.00 92.00 120 ALA A N 1
ATOM 998 C CA . ALA A 1 120 ? -5.895 -3.815 6.718 1.00 92.00 120 ALA A CA 1
ATOM 999 C C . ALA A 1 120 ? -7.238 -3.399 6.076 1.00 92.00 120 ALA A C 1
ATOM 1001 O O . ALA A 1 120 ? -7.219 -2.548 5.186 1.00 92.00 120 ALA A O 1
ATOM 1002 N N . PRO A 1 121 ? -8.419 -3.876 6.529 1.00 92.12 121 PRO A N 1
ATOM 1003 C CA . PRO A 1 121 ? -9.691 -3.466 5.929 1.00 92.12 121 PRO A CA 1
ATOM 1004 C C . PRO A 1 121 ? -10.000 -1.980 6.152 1.00 92.12 121 PRO A C 1
ATOM 1006 O O . PRO A 1 121 ? -10.686 -1.363 5.339 1.00 92.12 121 PRO A O 1
ATOM 1009 N N . SER A 1 122 ? -9.500 -1.386 7.241 1.00 89.94 122 SER A N 1
ATOM 1010 C CA . SER A 1 122 ? -9.706 0.033 7.544 1.00 89.94 122 SER A CA 1
ATOM 1011 C C . SER A 1 122 ? -8.927 0.929 6.580 1.00 89.94 122 SER A C 1
ATOM 1013 O O . SER A 1 122 ? -9.497 1.875 6.033 1.00 89.94 122 SER A O 1
ATOM 1015 N N . VAL A 1 123 ? -7.655 0.605 6.338 1.00 92.75 123 VAL A N 1
ATOM 1016 C CA . VAL A 1 123 ? -6.787 1.329 5.402 1.00 92.75 123 VAL A CA 1
ATOM 1017 C C . VAL A 1 123 ? -7.238 1.091 3.967 1.00 92.75 123 VAL A C 1
ATOM 1019 O O . VAL A 1 123 ? -7.429 2.058 3.243 1.00 92.75 123 VAL A O 1
ATOM 1022 N N . LEU A 1 124 ? -7.527 -0.152 3.567 1.00 94.06 124 LEU A N 1
ATOM 1023 C CA . LEU A 1 124 ? -8.005 -0.448 2.209 1.00 94.06 124 LEU A CA 1
ATOM 1024 C C . LEU A 1 124 ? -9.307 0.294 1.883 1.00 94.06 124 LEU A C 1
ATOM 1026 O O . LEU A 1 124 ? -9.442 0.863 0.804 1.00 94.06 124 LEU A O 1
ATOM 1030 N N . LYS A 1 125 ? -10.235 0.377 2.842 1.00 91.38 125 LYS A N 1
ATOM 1031 C CA . LYS A 1 125 ? -11.474 1.152 2.690 1.00 91.38 125 LYS A CA 1
ATOM 1032 C C . LYS A 1 125 ? -11.240 2.663 2.652 1.00 91.38 125 LYS A C 1
ATOM 1034 O O . LYS A 1 125 ? -12.044 3.382 2.066 1.00 91.38 125 LYS A O 1
ATOM 1039 N N . MET A 1 126 ? -10.200 3.165 3.318 1.00 92.25 126 MET A N 1
ATOM 1040 C CA . MET A 1 126 ? -9.799 4.570 3.209 1.00 92.25 126 MET A CA 1
ATOM 1041 C C . MET A 1 126 ? -9.232 4.839 1.814 1.00 92.25 126 MET A C 1
ATOM 1043 O O . MET A 1 126 ? -9.721 5.730 1.126 1.00 92.25 126 MET A O 1
ATOM 1047 N N . VAL A 1 127 ? -8.265 4.026 1.385 1.00 94.19 127 VAL A N 1
ATOM 1048 C CA . VAL A 1 127 ? -7.618 4.106 0.072 1.00 94.19 127 VAL A CA 1
ATOM 1049 C C . VAL A 1 127 ? -8.662 4.063 -1.040 1.00 94.19 127 VAL A C 1
ATOM 1051 O O . VAL A 1 127 ? -8.679 4.957 -1.876 1.00 94.19 127 VAL A O 1
ATOM 1054 N N . SER A 1 128 ? -9.606 3.118 -0.993 1.00 92.38 128 SER A N 1
ATOM 1055 C CA . SER A 1 128 ? -10.656 2.981 -2.011 1.00 92.38 128 SER A CA 1
ATOM 1056 C C . SER A 1 128 ? -11.660 4.141 -2.050 1.00 92.38 128 SER A C 1
ATOM 1058 O O . SER A 1 128 ? -12.435 4.241 -2.994 1.00 92.38 128 SER A O 1
ATOM 1060 N N . ARG A 1 129 ? -11.735 4.962 -0.995 1.00 90.81 129 ARG A N 1
ATOM 1061 C CA . ARG A 1 129 ? -12.655 6.109 -0.906 1.00 90.81 129 ARG A CA 1
ATOM 1062 C C . ARG A 1 129 ? -11.990 7.428 -1.261 1.00 90.81 129 ARG A C 1
ATOM 1064 O O . ARG A 1 129 ? -12.669 8.320 -1.751 1.00 90.81 129 ARG A O 1
ATOM 1071 N N . VAL A 1 130 ? -10.714 7.570 -0.914 1.00 93.31 130 VAL A N 1
ATOM 1072 C CA . VAL A 1 130 ? -9.958 8.816 -1.072 1.00 93.31 130 VAL A CA 1
ATOM 1073 C C . VAL A 1 130 ? -9.217 8.835 -2.402 1.00 93.31 130 VAL A C 1
ATOM 1075 O O . VAL A 1 130 ? -9.169 9.878 -3.048 1.00 93.31 130 VAL A O 1
ATOM 1078 N N . LEU A 1 131 ? -8.642 7.704 -2.824 1.00 91.56 131 LEU A N 1
ATOM 1079 C CA . LEU A 1 131 ? -7.935 7.640 -4.096 1.00 91.56 131 LEU A CA 1
ATOM 1080 C C . LEU A 1 131 ? -8.921 7.378 -5.243 1.00 91.56 131 LEU A C 1
ATOM 1082 O O . LEU A 1 131 ? -9.733 6.454 -5.147 1.00 91.56 131 LEU A O 1
ATOM 1086 N N . PRO A 1 132 ? -8.843 8.150 -6.341 1.00 92.06 132 PRO A N 1
ATOM 1087 C CA . PRO A 1 132 ? -9.608 7.860 -7.545 1.00 92.06 132 PRO A CA 1
ATOM 1088 C C . PRO A 1 132 ? -9.144 6.547 -8.189 1.00 92.06 132 PRO A C 1
ATOM 1090 O O . PRO A 1 132 ? -8.019 6.086 -7.970 1.00 92.06 132 PRO A O 1
ATOM 1093 N N . SER A 1 133 ? -10.005 5.960 -9.026 1.00 91.00 133 SER A N 1
ATOM 1094 C CA . SER A 1 133 ? -9.628 4.804 -9.843 1.00 91.00 133 SER A CA 1
ATOM 1095 C C . SER A 1 133 ? -8.420 5.149 -10.727 1.00 91.00 133 SER A C 1
ATOM 1097 O O . SER A 1 133 ? -8.268 6.310 -11.124 1.00 91.00 133 SER A O 1
ATOM 1099 N N . PRO A 1 134 ? -7.559 4.172 -11.067 1.00 88.06 134 PRO A N 1
ATOM 1100 C CA . PRO A 1 134 ? -6.375 4.432 -11.884 1.00 88.06 134 PRO A CA 1
ATOM 1101 C C . PRO A 1 134 ? -6.724 5.135 -13.202 1.00 88.06 134 PRO A C 1
ATOM 1103 O O . PRO A 1 134 ? -6.060 6.100 -13.553 1.00 88.06 134 PRO A O 1
ATOM 1106 N N . ILE A 1 135 ? -7.835 4.755 -13.840 1.00 88.50 135 ILE A N 1
ATOM 1107 C CA . ILE A 1 135 ? -8.341 5.364 -15.080 1.00 88.50 135 ILE A CA 1
ATOM 1108 C C . ILE A 1 135 ? -8.645 6.862 -14.904 1.00 88.50 135 ILE A C 1
ATOM 1110 O O . ILE A 1 135 ? -8.300 7.679 -15.756 1.00 88.50 135 ILE A O 1
ATOM 1114 N N . ALA A 1 136 ? -9.276 7.251 -13.791 1.00 90.25 136 ALA A N 1
ATOM 1115 C CA . ALA A 1 136 ? -9.559 8.657 -13.505 1.00 90.25 136 ALA A CA 1
ATOM 1116 C C . ALA A 1 136 ? -8.287 9.427 -13.106 1.00 90.25 136 ALA A C 1
ATOM 1118 O O . ALA A 1 136 ? -8.097 10.567 -13.525 1.00 90.25 136 ALA A O 1
ATOM 1119 N N . ALA A 1 137 ? -7.396 8.794 -12.335 1.00 88.62 137 ALA A N 1
ATOM 1120 C CA . ALA A 1 137 ? -6.136 9.382 -11.882 1.00 88.62 137 ALA A CA 1
ATOM 1121 C C . ALA A 1 137 ? -5.134 9.618 -13.024 1.00 88.62 137 ALA A C 1
ATOM 1123 O O . ALA A 1 137 ? -4.307 10.520 -12.944 1.00 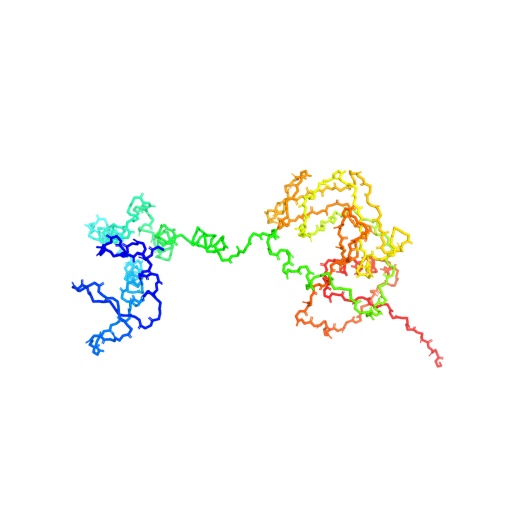88.62 137 ALA A O 1
ATOM 1124 N N . GLN A 1 138 ? -5.169 8.789 -14.067 1.00 86.25 138 GLN A N 1
ATOM 1125 C CA . GLN A 1 138 ? -4.251 8.880 -15.203 1.00 86.25 138 GLN A CA 1
ATOM 1126 C C . GLN A 1 138 ? -4.459 10.166 -15.997 1.00 86.25 138 GLN A C 1
ATOM 1128 O O . GLN A 1 138 ? -3.476 10.798 -16.359 1.00 86.25 138 GLN A O 1
ATOM 1133 N N . LYS A 1 139 ? -5.708 10.618 -16.168 1.00 86.94 139 LYS A N 1
ATOM 1134 C CA . LYS A 1 139 ? -6.012 11.869 -16.883 1.00 86.94 139 LYS A CA 1
ATOM 1135 C C . LYS A 1 139 ? -5.311 13.080 -16.269 1.00 86.94 139 LYS A C 1
ATOM 1137 O O . LYS A 1 139 ? -4.721 13.864 -16.989 1.00 86.94 139 LYS A O 1
ATOM 1142 N N . THR A 1 140 ? -5.321 13.198 -14.942 1.00 88.75 140 THR A N 1
ATOM 1143 C CA . THR A 1 140 ? -4.669 14.320 -14.241 1.00 88.75 140 THR A CA 1
ATOM 1144 C C . THR A 1 140 ? -3.155 14.157 -14.110 1.00 88.75 140 THR A C 1
ATOM 1146 O O . THR A 1 140 ? -2.449 15.124 -13.835 1.00 88.75 140 THR A O 1
ATOM 1149 N N . ARG A 1 141 ? -2.640 12.931 -14.264 1.00 86.50 141 ARG A N 1
ATOM 1150 C CA . ARG A 1 141 ? -1.201 12.636 -14.225 1.00 86.50 141 ARG A CA 1
ATOM 1151 C C . ARG A 1 141 ? -0.537 12.751 -15.591 1.00 86.50 141 ARG A C 1
ATOM 1153 O O . ARG A 1 141 ? 0.655 13.033 -15.621 1.00 86.50 141 ARG A O 1
ATOM 1160 N N . ALA A 1 142 ? -1.282 12.539 -16.677 1.00 84.69 142 ALA A N 1
ATOM 1161 C CA . ALA A 1 142 ? -0.780 12.602 -18.045 1.00 84.69 142 ALA A CA 1
ATOM 1162 C C . ALA A 1 142 ? -0.093 13.944 -18.318 1.00 84.69 142 ALA A C 1
ATOM 1164 O O . ALA A 1 142 ? 1.043 13.943 -18.765 1.00 84.69 142 ALA A O 1
ATOM 1165 N N . ASP A 1 143 ? -0.692 15.062 -17.906 1.00 82.62 143 ASP A N 1
ATOM 1166 C CA . ASP A 1 143 ? -0.117 16.401 -18.111 1.00 82.62 143 ASP A CA 1
ATOM 1167 C C . ASP A 1 143 ? 1.268 16.584 -17.469 1.00 82.62 143 ASP A C 1
ATOM 1169 O O . ASP A 1 143 ? 2.077 17.373 -17.942 1.00 82.62 143 ASP A O 1
ATOM 1173 N N . ARG A 1 144 ? 1.555 15.861 -16.377 1.00 82.88 144 ARG A N 1
ATOM 1174 C CA . ARG A 1 144 ? 2.850 15.922 -15.676 1.00 82.88 144 ARG A CA 1
ATOM 1175 C C . ARG A 1 144 ? 3.840 14.861 -16.138 1.00 82.88 144 ARG A C 1
ATOM 1177 O O . ARG A 1 144 ? 5.031 15.021 -15.907 1.00 82.88 144 ARG A O 1
ATOM 1184 N N . LEU A 1 145 ? 3.348 13.755 -16.694 1.00 81.19 145 LEU A N 1
ATOM 1185 C CA . LEU A 1 145 ? 4.170 12.618 -17.105 1.00 81.19 145 LEU A CA 1
ATOM 1186 C C . LEU A 1 145 ? 4.488 12.647 -18.598 1.00 81.19 145 LEU A C 1
ATOM 1188 O O . LEU A 1 145 ? 5.545 12.186 -18.981 1.00 81.19 145 LEU A O 1
ATOM 1192 N N . CYS A 1 146 ? 3.618 13.180 -19.443 1.00 75.12 146 CYS A N 1
ATOM 1193 C CA . CYS A 1 146 ? 3.801 13.247 -20.891 1.00 75.12 146 CYS A CA 1
ATOM 1194 C C . CYS A 1 146 ? 4.400 14.599 -21.298 1.00 75.12 146 CYS A C 1
ATOM 1196 O O . CYS A 1 146 ? 3.882 15.269 -22.191 1.00 75.12 146 CYS A O 1
ATOM 1198 N N . VAL A 1 147 ? 5.450 15.032 -20.600 1.00 69.12 147 VAL A N 1
ATOM 1199 C CA . VAL A 1 147 ? 6.161 16.273 -20.920 1.00 69.12 147 VAL A CA 1
ATOM 1200 C C . VAL A 1 147 ? 7.384 15.903 -21.757 1.00 69.12 147 VAL A C 1
ATOM 1202 O O . VAL A 1 147 ? 8.150 15.044 -21.319 1.00 69.12 147 VAL A O 1
ATOM 1205 N N . PRO A 1 148 ? 7.586 16.507 -22.940 1.00 60.81 148 PRO A N 1
ATOM 1206 C CA . PRO A 1 148 ? 8.836 16.337 -23.666 1.00 60.81 148 PRO A CA 1
ATOM 1207 C C . PRO A 1 148 ? 9.971 16.891 -22.799 1.00 60.81 148 PRO A C 1
ATOM 1209 O O . PRO A 1 148 ? 9.973 18.078 -22.471 1.00 60.81 148 PRO A O 1
ATOM 1212 N N . ASP A 1 149 ? 10.904 16.025 -22.394 1.00 55.81 149 ASP A N 1
ATOM 1213 C CA . ASP A 1 149 ? 12.106 16.445 -21.672 1.00 55.81 149 ASP A CA 1
ATOM 1214 C C . ASP A 1 149 ? 12.841 17.470 -22.552 1.00 55.81 149 ASP A C 1
ATOM 1216 O O . ASP A 1 149 ? 13.209 17.180 -23.695 1.00 55.81 149 ASP A O 1
ATOM 1220 N N . ALA A 1 150 ? 13.023 18.691 -22.040 1.00 48.19 150 ALA A N 1
ATOM 1221 C CA . ALA A 1 150 ? 13.922 19.648 -22.666 1.00 48.19 150 ALA A CA 1
ATOM 1222 C C . ALA A 1 150 ? 15.321 19.021 -22.659 1.00 48.19 150 ALA A C 1
ATOM 1224 O O . ALA A 1 150 ? 15.765 18.507 -21.638 1.00 48.19 150 ALA A O 1
ATOM 1225 N N . ALA A 1 151 ? 15.959 18.999 -23.825 1.00 43.38 151 ALA A N 1
ATOM 1226 C CA . ALA A 1 151 ? 17.176 18.258 -24.109 1.00 43.38 151 ALA A CA 1
ATOM 1227 C C . ALA A 1 151 ? 18.310 18.503 -23.094 1.00 43.38 151 ALA A C 1
ATOM 1229 O O . ALA A 1 151 ? 19.143 19.381 -23.298 1.00 43.38 151 ALA A O 1
ATOM 1230 N N . ASP A 1 152 ? 18.414 17.657 -22.071 1.00 40.38 152 ASP A N 1
ATOM 1231 C CA . ASP A 1 152 ? 19.686 17.425 -21.398 1.00 40.38 152 ASP A CA 1
ATOM 1232 C C . ASP A 1 152 ? 20.447 16.381 -22.222 1.00 40.38 152 ASP A C 1
ATOM 1234 O O . ASP A 1 152 ? 20.036 15.224 -22.399 1.00 40.38 152 ASP A O 1
ATOM 1238 N N . ALA A 1 153 ? 21.536 16.846 -22.833 1.00 37.34 153 ALA A N 1
ATOM 1239 C CA . ALA A 1 153 ? 22.438 16.071 -23.668 1.00 37.34 153 ALA A CA 1
ATOM 1240 C C . ALA A 1 153 ? 23.287 15.114 -22.819 1.00 37.34 153 ALA A C 1
ATOM 1242 O O . ALA A 1 153 ? 24.513 15.167 -22.847 1.00 37.34 153 ALA A O 1
ATOM 1243 N N . ASP A 1 154 ? 22.647 14.204 -22.089 1.00 39.72 154 ASP A N 1
ATOM 1244 C CA . ASP A 1 154 ? 23.364 13.084 -21.501 1.00 39.72 154 ASP A CA 1
ATOM 1245 C C . ASP A 1 154 ? 23.777 12.164 -22.652 1.00 39.72 154 ASP A C 1
ATOM 1247 O O . ASP A 1 154 ? 22.935 11.584 -23.358 1.00 39.72 154 ASP A O 1
ATOM 1251 N N . GLN A 1 155 ? 25.088 12.092 -22.883 1.00 34.62 155 GLN A N 1
ATOM 1252 C CA . GLN A 1 155 ? 25.710 11.053 -23.690 1.00 34.62 155 GLN A CA 1
ATOM 1253 C C . GLN A 1 155 ? 25.467 9.728 -22.968 1.00 34.62 155 GLN A C 1
ATOM 1255 O O . GLN A 1 155 ? 26.214 9.331 -22.077 1.00 34.62 155 GLN A O 1
ATOM 1260 N N . VAL A 1 156 ? 24.365 9.066 -23.311 1.00 40.12 156 VAL A N 1
ATOM 1261 C CA . VAL A 1 156 ? 24.148 7.675 -22.930 1.00 40.12 156 VAL A CA 1
ATOM 1262 C C . VAL A 1 156 ? 25.227 6.887 -23.655 1.00 40.12 156 VAL A C 1
ATOM 1264 O O . VAL A 1 156 ? 25.243 6.862 -24.885 1.00 40.12 156 VAL A O 1
ATOM 1267 N N . ALA A 1 157 ? 26.164 6.310 -22.907 1.00 34.59 157 ALA A N 1
ATOM 1268 C CA . ALA A 1 157 ? 27.164 5.432 -23.486 1.00 34.59 157 ALA A CA 1
ATOM 1269 C C . ALA A 1 157 ? 26.455 4.308 -24.259 1.00 34.59 157 ALA A C 1
ATOM 1271 O O . ALA A 1 157 ? 25.495 3.700 -23.777 1.00 34.59 157 ALA A O 1
ATOM 1272 N N . THR A 1 158 ? 26.891 4.084 -25.497 1.00 34.84 158 THR A N 1
ATOM 1273 C CA . THR A 1 158 ? 26.389 3.006 -26.345 1.00 34.84 158 THR A CA 1
ATOM 1274 C C . THR A 1 158 ? 26.893 1.694 -25.767 1.00 34.84 158 THR A C 1
ATOM 1276 O O . THR A 1 158 ? 28.034 1.306 -25.991 1.00 34.84 158 THR A O 1
ATOM 1279 N N . PHE A 1 159 ? 26.063 1.036 -24.966 1.00 44.12 159 PHE A N 1
ATOM 1280 C CA . PHE A 1 159 ? 26.424 -0.227 -24.339 1.00 44.12 159 PHE A CA 1
ATOM 1281 C C . PHE A 1 159 ? 26.073 -1.396 -25.263 1.00 44.12 159 PHE A C 1
ATOM 1283 O O . PHE A 1 159 ? 24.947 -1.495 -25.752 1.00 44.12 159 PHE A O 1
ATOM 1290 N N . HIS A 1 160 ? 27.038 -2.285 -25.497 1.00 40.88 160 HIS A N 1
ATOM 1291 C CA . HIS A 1 160 ? 26.841 -3.499 -26.286 1.00 40.88 160 HIS A CA 1
ATOM 1292 C C . HIS A 1 160 ? 25.992 -4.541 -25.533 1.00 40.88 160 HIS A C 1
ATOM 1294 O O . HIS A 1 160 ? 25.887 -4.527 -24.306 1.00 40.88 160 HIS A O 1
ATOM 1300 N N . SER A 1 161 ? 25.357 -5.451 -26.277 1.00 46.09 161 SER A N 1
ATOM 1301 C CA . SER A 1 161 ? 24.567 -6.556 -25.724 1.00 46.09 161 SER A CA 1
ATOM 1302 C C . SER A 1 161 ? 25.445 -7.475 -24.867 1.00 46.09 161 SER A C 1
ATOM 1304 O O . SER A 1 161 ? 26.364 -8.116 -25.379 1.00 46.09 161 SER A O 1
ATOM 1306 N N . ILE A 1 162 ? 25.149 -7.563 -23.571 1.00 48.88 162 ILE A N 1
ATOM 1307 C CA . ILE A 1 162 ? 25.811 -8.495 -22.655 1.00 48.88 162 ILE A CA 1
ATOM 1308 C C . ILE A 1 162 ? 25.200 -9.881 -22.873 1.00 48.88 162 ILE A C 1
ATOM 1310 O O . ILE A 1 162 ? 24.026 -10.090 -22.573 1.00 48.88 162 ILE A O 1
ATOM 1314 N N . GLN A 1 163 ? 25.992 -10.838 -23.357 1.00 45.19 163 GLN A N 1
ATOM 1315 C CA . GLN A 1 163 ? 25.604 -12.248 -23.340 1.00 45.19 163 GLN A CA 1
ATOM 1316 C C . GLN A 1 163 ? 25.840 -12.809 -21.934 1.00 45.19 163 GLN A C 1
ATOM 1318 O O . GLN A 1 163 ? 26.977 -13.018 -21.515 1.00 45.19 163 GLN A O 1
ATOM 1323 N N . GLY A 1 164 ? 24.762 -13.020 -21.184 1.00 50.91 164 GLY A N 1
ATOM 1324 C CA . GLY A 1 164 ? 24.792 -13.633 -19.859 1.00 50.91 164 GLY A CA 1
ATOM 1325 C C . GLY A 1 164 ? 23.526 -14.446 -19.609 1.00 50.91 164 GLY A C 1
ATOM 1326 O O . GLY A 1 164 ? 22.462 -14.112 -20.119 1.00 50.91 164 GLY A O 1
ATOM 1327 N N . ALA A 1 165 ? 23.637 -15.512 -18.815 1.00 56.91 165 ALA A N 1
ATOM 1328 C CA . ALA A 1 165 ? 22.540 -16.426 -18.471 1.00 56.91 165 ALA A CA 1
ATOM 1329 C C . ALA A 1 165 ? 21.513 -15.839 -17.473 1.00 56.91 165 ALA A C 1
ATOM 1331 O O . ALA A 1 165 ? 20.693 -16.568 -16.918 1.00 56.91 165 ALA A O 1
ATOM 1332 N N . GLU A 1 166 ? 21.580 -14.536 -17.199 1.00 66.50 166 GLU A N 1
ATOM 1333 C CA . GLU A 1 166 ? 20.755 -13.857 -16.204 1.00 66.50 166 GLU A CA 1
ATOM 1334 C C . GLU A 1 166 ? 19.482 -13.299 -16.847 1.00 66.50 166 GLU A C 1
ATOM 1336 O O . GLU A 1 166 ? 19.514 -12.646 -17.891 1.00 66.50 166 GLU A O 1
ATOM 1341 N N . VAL A 1 167 ? 18.338 -13.545 -16.207 1.00 75.62 167 VAL A N 1
ATOM 1342 C CA . VAL A 1 167 ? 17.035 -13.076 -16.686 1.00 75.62 167 VAL A CA 1
ATOM 1343 C C . VAL A 1 167 ? 16.705 -11.742 -16.025 1.00 75.62 167 VAL A C 1
ATOM 1345 O O . VAL A 1 167 ? 16.472 -11.677 -14.819 1.00 75.62 167 VAL A O 1
ATOM 1348 N N . TYR A 1 168 ? 16.637 -10.676 -16.822 1.00 80.19 168 TYR A N 1
ATOM 1349 C CA . TYR A 1 168 ? 16.181 -9.369 -16.352 1.00 80.19 168 TYR A CA 1
ATOM 1350 C C . TYR A 1 168 ? 14.657 -9.278 -16.376 1.00 80.19 168 TYR A C 1
ATOM 1352 O O . TYR A 1 168 ? 14.015 -9.538 -17.397 1.00 80.19 168 TYR A O 1
ATOM 1360 N N . VAL A 1 169 ? 14.089 -8.837 -15.254 1.00 85.38 169 VAL A N 1
ATOM 1361 C CA . VAL A 1 169 ? 12.666 -8.514 -15.132 1.00 85.38 169 VAL A CA 1
ATOM 1362 C C . VAL A 1 169 ? 12.528 -7.000 -15.045 1.00 85.38 169 VAL A C 1
ATOM 1364 O O . VAL A 1 169 ? 12.878 -6.388 -14.037 1.00 85.38 169 VAL A O 1
ATOM 1367 N N . ALA A 1 170 ? 12.001 -6.380 -16.097 1.00 86.06 170 ALA A N 1
ATOM 1368 C CA . ALA A 1 170 ? 11.667 -4.964 -16.073 1.00 86.06 170 ALA A CA 1
ATOM 1369 C C . ALA A 1 170 ? 10.379 -4.765 -15.269 1.00 86.06 170 ALA A C 1
ATOM 1371 O O . ALA A 1 170 ? 9.356 -5.370 -15.580 1.00 86.06 170 ALA A O 1
ATOM 1372 N N . VAL A 1 171 ? 10.401 -3.913 -14.245 1.00 87.38 171 VAL A N 1
ATOM 1373 C CA . VAL A 1 171 ? 9.207 -3.608 -13.447 1.00 87.38 171 VAL A CA 1
ATOM 1374 C C . VAL A 1 171 ? 8.629 -2.277 -13.899 1.00 87.38 171 VAL A C 1
ATOM 1376 O O . VAL A 1 171 ? 9.288 -1.242 -13.837 1.00 87.38 171 VAL A O 1
ATOM 1379 N N . GLY A 1 172 ? 7.378 -2.302 -14.345 1.00 88.38 172 GLY A N 1
ATOM 1380 C CA . GLY A 1 172 ? 6.674 -1.131 -14.848 1.00 88.38 172 GLY A CA 1
ATOM 1381 C C . GLY A 1 172 ? 5.255 -1.035 -14.310 1.00 88.38 172 GLY A C 1
ATOM 1382 O O . GLY A 1 172 ? 4.741 -1.939 -13.649 1.00 88.38 172 GLY A O 1
ATOM 1383 N N . ARG A 1 173 ? 4.593 0.081 -14.610 1.00 89.75 173 ARG A N 1
ATOM 1384 C CA . ARG A 1 173 ? 3.176 0.284 -14.303 1.00 89.75 173 ARG A CA 1
ATOM 1385 C C . ARG A 1 173 ? 2.397 0.490 -15.589 1.00 89.75 173 ARG A C 1
ATOM 1387 O O . ARG A 1 173 ? 2.746 1.364 -16.376 1.00 89.75 173 ARG A O 1
ATOM 1394 N N . VAL A 1 174 ? 1.298 -0.241 -15.760 1.00 90.81 174 VAL A N 1
ATOM 1395 C CA . VAL A 1 174 ? 0.411 -0.044 -16.915 1.00 90.81 174 VAL A CA 1
ATOM 1396 C C . VAL A 1 174 ? -0.298 1.304 -16.766 1.00 90.81 174 VAL A C 1
ATOM 1398 O O . VAL A 1 174 ? -1.128 1.486 -15.868 1.00 90.81 174 VAL A O 1
ATOM 1401 N N . PHE A 1 175 ? 0.058 2.275 -17.610 1.00 87.81 175 PHE A N 1
ATOM 1402 C CA . PHE A 1 175 ? -0.493 3.628 -17.531 1.00 87.81 175 PHE A CA 1
ATOM 1403 C C . PHE A 1 175 ? -1.846 3.772 -18.222 1.00 87.81 175 PHE A C 1
ATOM 1405 O O . PHE A 1 175 ? -2.631 4.591 -17.789 1.00 87.81 175 PHE A O 1
ATOM 1412 N N . SER A 1 176 ? -2.160 3.025 -19.273 1.00 87.12 176 SER A N 1
ATOM 1413 C CA . SER A 1 176 ? -3.486 3.075 -19.900 1.00 87.12 176 SER A CA 1
ATOM 1414 C C . SER A 1 176 ? -3.737 1.801 -20.698 1.00 87.12 176 SER A C 1
ATOM 1416 O O . SER A 1 176 ? -2.795 1.070 -20.996 1.00 87.12 176 SER A O 1
ATOM 1418 N N . GLY A 1 177 ? -5.004 1.522 -21.011 1.00 88.50 177 GLY A N 1
ATOM 1419 C CA . GLY A 1 177 ? -5.381 0.305 -21.728 1.00 88.50 177 GLY A CA 1
ATOM 1420 C C . GLY A 1 177 ? -5.126 -0.963 -20.912 1.00 88.50 177 GLY A C 1
ATOM 1421 O O . GLY A 1 177 ? -5.133 -0.937 -19.684 1.00 88.50 177 GLY A O 1
ATOM 1422 N N . THR A 1 178 ? -4.948 -2.084 -21.600 1.00 91.50 178 THR A N 1
ATOM 1423 C CA . THR A 1 178 ? -4.603 -3.383 -21.008 1.00 91.50 178 THR A CA 1
ATOM 1424 C C . THR A 1 178 ? -3.393 -3.911 -21.754 1.00 91.50 178 THR A C 1
ATOM 1426 O O . THR A 1 178 ? -3.418 -3.954 -22.979 1.00 91.50 178 THR A O 1
ATOM 1429 N N . LEU A 1 179 ? -2.339 -4.269 -21.026 1.00 91.12 179 LEU A N 1
ATOM 1430 C CA . LEU A 1 179 ? -1.120 -4.808 -21.618 1.00 91.12 179 LEU A CA 1
ATOM 1431 C C . LEU A 1 179 ? -1.288 -6.314 -21.804 1.00 91.12 179 LEU A C 1
ATOM 1433 O O . LEU A 1 179 ? -1.534 -7.001 -20.810 1.00 91.12 179 LEU A O 1
ATOM 1437 N N . LYS A 1 180 ? -1.136 -6.821 -23.030 1.00 91.75 180 LYS A N 1
ATOM 1438 C CA . LYS A 1 180 ? -1.149 -8.260 -23.323 1.00 91.75 180 LYS A CA 1
ATOM 1439 C C . LYS A 1 180 ? 0.192 -8.708 -23.884 1.00 91.75 180 LYS A C 1
ATOM 1441 O O . LYS A 1 180 ? 0.832 -7.980 -24.633 1.00 91.75 180 LYS A O 1
ATOM 1446 N N . ALA A 1 181 ? 0.598 -9.929 -23.545 1.00 85.75 181 ALA A N 1
ATOM 1447 C CA . ALA A 1 181 ? 1.887 -10.490 -23.966 1.00 85.75 181 ALA A CA 1
ATOM 1448 C C . ALA A 1 181 ? 2.011 -10.689 -25.495 1.00 85.75 181 ALA A C 1
ATOM 1450 O O . ALA A 1 181 ? 3.112 -10.780 -26.031 1.00 85.75 181 ALA A O 1
ATOM 1451 N N . GLN A 1 182 ? 0.878 -10.781 -26.195 1.00 86.62 182 GLN A N 1
ATOM 1452 C CA . GLN A 1 182 ? 0.804 -11.065 -27.633 1.00 86.62 182 GLN A CA 1
ATOM 1453 C C . GLN A 1 182 ? 0.575 -9.811 -28.485 1.00 86.62 182 GLN A C 1
ATOM 1455 O O . GLN A 1 182 ? 0.473 -9.924 -29.703 1.00 86.62 182 GLN A O 1
ATOM 1460 N N . ASP A 1 183 ? 0.471 -8.633 -27.873 1.00 86.50 183 ASP A N 1
ATOM 1461 C CA . ASP A 1 183 ? 0.241 -7.407 -28.629 1.00 86.50 183 ASP A CA 1
ATOM 1462 C C . ASP A 1 183 ? 1.549 -6.921 -29.265 1.00 86.50 183 ASP A C 1
ATOM 1464 O O . ASP A 1 183 ? 2.636 -7.090 -28.707 1.00 86.50 183 ASP A O 1
ATOM 1468 N N . LEU A 1 184 ? 1.434 -6.290 -30.435 1.00 87.94 184 LEU A N 1
ATOM 1469 C CA . LEU A 1 184 ? 2.536 -5.539 -31.024 1.00 87.94 184 LEU A CA 1
ATOM 1470 C C . LEU A 1 184 ? 2.773 -4.280 -30.186 1.00 87.94 184 LEU A C 1
ATOM 1472 O O . LEU A 1 184 ? 1.849 -3.489 -29.974 1.00 87.94 184 LEU A O 1
ATOM 1476 N N . LEU A 1 185 ? 4.003 -4.098 -29.710 1.00 88.31 185 LEU A N 1
ATOM 1477 C CA . LEU A 1 185 ? 4.365 -2.976 -28.849 1.00 88.31 185 LEU A CA 1
ATOM 1478 C C . LEU A 1 185 ? 5.577 -2.241 -29.405 1.00 88.31 185 LEU A C 1
ATOM 1480 O O . LEU A 1 185 ? 6.490 -2.831 -29.974 1.00 88.31 185 LEU A O 1
ATOM 1484 N N . TYR A 1 186 ? 5.597 -0.938 -29.179 1.00 87.31 186 TYR A N 1
ATOM 1485 C CA . TYR A 1 186 ? 6.703 -0.059 -29.507 1.00 87.31 186 TYR A CA 1
ATOM 1486 C C . TYR A 1 186 ? 7.387 0.369 -28.218 1.00 87.31 186 TYR A C 1
ATOM 1488 O O . TYR A 1 186 ? 6.750 0.871 -27.284 1.00 87.31 186 TYR A O 1
ATOM 1496 N N . LEU A 1 187 ? 8.696 0.164 -28.172 1.00 86.69 187 LEU A N 1
ATOM 1497 C CA . LEU A 1 187 ? 9.559 0.678 -27.130 1.00 86.69 187 LEU A CA 1
ATOM 1498 C C . LEU A 1 187 ? 10.016 2.071 -27.524 1.00 86.69 187 LEU A C 1
ATOM 1500 O O . LEU A 1 187 ? 10.718 2.252 -28.516 1.00 86.69 187 LEU A O 1
ATOM 1504 N N . LEU A 1 188 ? 9.584 3.046 -26.737 1.00 84.75 188 LEU A N 1
ATOM 1505 C CA . LEU A 1 188 ? 9.887 4.452 -26.915 1.00 84.75 188 LEU A CA 1
ATOM 1506 C C . LEU A 1 188 ? 11.018 4.824 -25.959 1.00 84.75 188 LEU A C 1
ATOM 1508 O O . LEU A 1 188 ? 10.902 4.679 -24.732 1.00 84.75 188 LEU A O 1
ATOM 1512 N N . GLY A 1 189 ? 12.122 5.292 -26.531 1.00 78.69 189 GLY A N 1
ATOM 1513 C CA . GLY A 1 189 ? 13.253 5.818 -25.785 1.00 78.69 189 GLY A CA 1
ATOM 1514 C C . GLY A 1 189 ? 12.908 7.125 -25.057 1.00 78.69 189 GLY A C 1
ATOM 1515 O O . GLY A 1 189 ? 11.963 7.821 -25.425 1.00 78.69 189 GLY A O 1
ATOM 1516 N N . PRO A 1 190 ? 13.708 7.520 -24.054 1.00 74.50 190 PRO A N 1
ATOM 1517 C CA . PRO A 1 190 ? 13.412 8.667 -23.191 1.00 74.50 190 PRO A CA 1
ATOM 1518 C C . PRO A 1 190 ? 13.355 10.014 -23.928 1.00 74.50 190 PRO A C 1
ATOM 1520 O O . PRO A 1 190 ? 12.721 10.941 -23.442 1.00 74.50 190 PRO A O 1
ATOM 1523 N N . LYS A 1 191 ? 14.013 10.128 -25.089 1.00 75.38 191 LYS A N 1
ATOM 1524 C CA . LYS A 1 191 ? 14.033 11.346 -25.915 1.00 75.38 191 LYS A CA 1
ATOM 1525 C C . LYS A 1 191 ? 12.899 11.395 -26.947 1.00 75.38 191 LYS A C 1
ATOM 1527 O O . LYS A 1 191 ? 12.804 12.367 -27.682 1.00 75.38 191 LYS A O 1
ATOM 1532 N N . TYR A 1 192 ? 12.053 10.363 -27.015 1.00 78.31 192 TYR A N 1
ATOM 1533 C CA . TYR A 1 192 ? 10.995 10.282 -28.012 1.00 78.31 192 TYR A CA 1
ATOM 1534 C C . TYR A 1 192 ? 9.800 11.178 -27.656 1.00 78.31 192 TYR A C 1
ATOM 1536 O O . TYR A 1 192 ? 9.192 11.075 -26.590 1.00 78.31 192 TYR A O 1
ATOM 1544 N N . ASN A 1 193 ? 9.444 12.040 -28.596 1.00 72.69 193 ASN A N 1
ATOM 1545 C CA . ASN A 1 193 ? 8.526 13.167 -28.460 1.00 72.69 193 ASN A CA 1
ATOM 1546 C C . ASN A 1 193 ? 7.215 12.970 -29.251 1.00 72.69 193 ASN A C 1
ATOM 1548 O O . ASN A 1 193 ? 6.357 13.849 -29.245 1.00 72.69 193 ASN A O 1
ATOM 1552 N N . GLY A 1 194 ? 7.009 11.805 -29.880 1.00 72.50 194 GLY A N 1
ATOM 1553 C CA . GLY A 1 194 ? 5.723 11.423 -30.485 1.00 72.50 194 GLY A CA 1
ATOM 1554 C C . GLY A 1 194 ? 5.473 11.929 -31.910 1.00 72.50 194 GLY A C 1
ATOM 1555 O O . GLY A 1 194 ? 4.507 11.495 -32.535 1.00 72.50 194 GLY A O 1
ATOM 1556 N N . SER A 1 195 ? 6.315 12.826 -32.433 1.00 68.88 195 SER A N 1
ATOM 1557 C CA . SER A 1 195 ? 6.141 13.467 -33.747 1.00 68.88 195 SER A CA 1
ATOM 1558 C C . SER A 1 195 ? 6.916 12.808 -34.891 1.00 68.88 195 SER A C 1
ATOM 1560 O O . SER A 1 195 ? 6.611 13.067 -36.051 1.00 68.88 195 SER A O 1
ATOM 1562 N N . GLU A 1 196 ? 7.918 11.980 -34.590 1.00 61.78 196 GLU A N 1
ATOM 1563 C CA . GLU A 1 196 ? 8.914 11.522 -35.577 1.00 61.78 196 GLU A CA 1
ATOM 1564 C C . GLU A 1 196 ? 8.595 10.164 -36.233 1.00 61.78 196 GLU A C 1
ATOM 1566 O O . GLU A 1 196 ? 9.327 9.708 -37.112 1.00 61.78 196 GLU A O 1
ATOM 1571 N N . GLY A 1 197 ? 7.479 9.525 -35.867 1.00 61.84 197 GLY A N 1
ATOM 1572 C CA . GLY A 1 197 ? 7.064 8.246 -36.452 1.00 61.84 197 GLY A CA 1
ATOM 1573 C C . GLY A 1 197 ? 8.031 7.082 -36.167 1.00 61.84 197 GLY A C 1
ATOM 1574 O O . GLY A 1 197 ? 8.938 7.175 -35.339 1.00 61.84 197 GLY A O 1
ATOM 1575 N N . VAL A 1 198 ? 7.810 5.951 -36.854 1.00 61.50 198 VAL A N 1
ATOM 1576 C CA . VAL A 1 198 ? 8.538 4.672 -36.656 1.00 61.50 198 VAL A CA 1
ATOM 1577 C C . VAL A 1 198 ? 10.005 4.752 -37.109 1.00 61.50 198 VAL A C 1
ATOM 1579 O O . VAL A 1 198 ? 10.831 3.949 -36.701 1.00 61.50 198 VAL A O 1
ATOM 1582 N N . SER A 1 199 ? 10.349 5.732 -37.945 1.00 55.22 199 SER A N 1
ATOM 1583 C CA . SER A 1 199 ? 11.677 5.906 -38.550 1.00 55.22 199 SER A CA 1
ATOM 1584 C C . SER A 1 199 ? 12.719 6.566 -37.639 1.00 55.22 199 SER A C 1
ATOM 1586 O O . SER A 1 199 ? 13.847 6.795 -38.074 1.00 55.22 199 SER A O 1
ATOM 1588 N N . SER A 1 200 ? 12.365 6.904 -36.399 1.00 63.06 200 SER A N 1
ATOM 1589 C CA . SER A 1 200 ? 13.309 7.478 -35.438 1.00 63.06 200 SER A CA 1
ATOM 1590 C C . SER A 1 200 ? 14.154 6.381 -34.777 1.00 63.06 200 SER A C 1
ATOM 1592 O O . SER A 1 200 ? 13.655 5.320 -34.413 1.00 63.06 200 SER A O 1
ATOM 1594 N N . SER A 1 201 ? 15.445 6.649 -34.551 1.00 66.50 201 SER A N 1
ATOM 1595 C CA . SER A 1 201 ? 16.375 5.743 -33.844 1.00 66.50 201 SER A CA 1
ATOM 1596 C C . SER A 1 201 ? 15.998 5.484 -32.377 1.00 66.50 201 SER A C 1
ATOM 1598 O O . SER A 1 201 ? 16.647 4.702 -31.685 1.00 66.50 201 SER A O 1
ATOM 1600 N N . HIS A 1 202 ? 14.959 6.161 -31.890 1.00 71.50 202 HIS A N 1
ATOM 1601 C CA . HIS A 1 202 ? 14.443 6.081 -30.531 1.00 71.50 202 HIS A CA 1
ATOM 1602 C C . HIS A 1 202 ? 13.214 5.174 -30.402 1.00 71.50 202 HIS A C 1
ATOM 1604 O O . HIS A 1 202 ? 12.674 5.071 -29.299 1.00 71.50 202 HIS A O 1
ATOM 1610 N N . VAL A 1 203 ? 12.775 4.530 -31.489 1.00 79.06 203 VAL A N 1
ATOM 1611 C CA . VAL A 1 203 ? 11.660 3.578 -31.487 1.00 79.06 203 VAL A CA 1
ATOM 1612 C C . VAL A 1 203 ? 12.172 2.192 -31.862 1.00 79.06 203 VAL A C 1
ATOM 1614 O O . VAL A 1 203 ? 12.830 2.013 -32.883 1.00 79.06 203 VAL A O 1
ATOM 1617 N N . THR A 1 204 ? 11.846 1.194 -31.044 1.00 82.56 204 THR A N 1
ATOM 1618 C CA . THR A 1 204 ? 12.086 -0.216 -31.372 1.00 82.56 204 THR A CA 1
ATOM 1619 C C . THR A 1 204 ? 10.768 -0.971 -31.383 1.00 82.56 204 THR A C 1
ATOM 1621 O O . THR A 1 204 ? 10.008 -0.929 -30.416 1.00 82.56 204 THR A O 1
ATOM 1624 N N . GLU A 1 205 ? 10.486 -1.656 -32.486 1.00 84.44 205 GLU A N 1
ATOM 1625 C CA . GLU A 1 205 ? 9.327 -2.533 -32.603 1.00 84.44 205 GLU A CA 1
ATOM 1626 C C . GLU A 1 205 ? 9.604 -3.862 -31.898 1.00 84.44 205 GLU A C 1
ATOM 1628 O O . GLU A 1 205 ? 10.602 -4.533 -32.162 1.00 84.44 205 GLU A O 1
ATOM 1633 N N . ILE A 1 206 ? 8.715 -4.232 -30.983 1.00 83.50 206 ILE A N 1
ATOM 1634 C CA . ILE A 1 206 ? 8.768 -5.490 -30.253 1.00 83.50 206 ILE A CA 1
ATOM 1635 C C . ILE A 1 206 ? 7.754 -6.430 -30.886 1.00 83.50 206 ILE A C 1
ATOM 1637 O O . ILE A 1 206 ? 6.547 -6.177 -30.859 1.00 83.50 206 ILE A O 1
ATOM 1641 N N . SER A 1 207 ? 8.258 -7.531 -31.442 1.00 81.38 207 SER A N 1
ATOM 1642 C CA . SER A 1 207 ? 7.423 -8.529 -32.094 1.00 81.38 207 SER A CA 1
ATOM 1643 C C . SER A 1 207 ? 6.455 -9.189 -31.100 1.00 81.38 207 SER A C 1
ATOM 1645 O O . SER A 1 207 ? 6.811 -9.414 -29.933 1.00 81.38 207 SER A O 1
ATOM 1647 N N . PRO A 1 208 ? 5.241 -9.552 -31.553 1.00 76.56 208 PRO A N 1
ATOM 1648 C CA . PRO A 1 208 ? 4.294 -10.320 -30.754 1.00 76.56 208 PRO A CA 1
ATOM 1649 C C . PRO A 1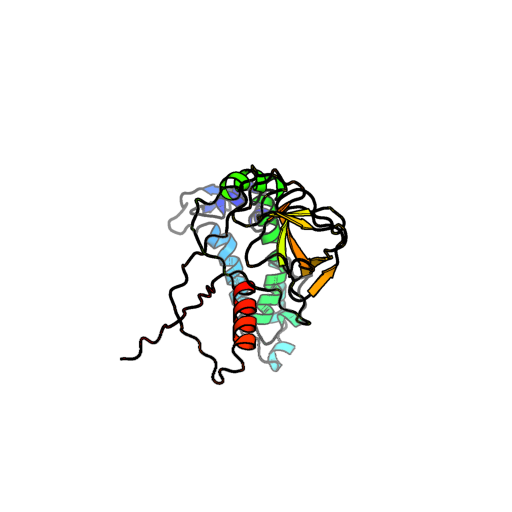 208 ? 4.958 -11.584 -30.197 1.00 76.56 208 PRO A C 1
ATOM 1651 O O . PRO A 1 208 ? 5.728 -12.239 -30.902 1.00 76.56 208 PRO A O 1
ATOM 1654 N N . THR A 1 209 ? 4.617 -11.993 -28.971 1.00 75.56 209 THR A N 1
ATOM 1655 C CA . THR A 1 209 ? 5.119 -13.222 -28.305 1.00 75.56 209 THR A CA 1
ATOM 1656 C C . THR A 1 209 ? 6.553 -13.180 -27.763 1.00 75.56 209 THR A C 1
ATOM 1658 O O . THR A 1 209 ? 6.966 -14.128 -27.098 1.00 75.56 209 THR A O 1
ATOM 1661 N N . SER A 1 210 ? 7.308 -12.103 -27.985 1.00 80.62 210 SER A N 1
ATOM 1662 C CA . SER A 1 210 ? 8.663 -11.953 -27.423 1.00 80.62 210 SER A CA 1
ATOM 1663 C C . SER A 1 210 ? 8.678 -11.607 -25.926 1.00 80.62 210 SER A C 1
ATOM 1665 O O . SER A 1 210 ? 9.702 -11.761 -25.260 1.00 80.62 210 SER A O 1
ATOM 1667 N N . LEU A 1 211 ? 7.540 -11.156 -25.388 1.00 84.75 211 LEU A N 1
ATOM 1668 C CA . LEU A 1 211 ? 7.410 -10.714 -24.005 1.00 84.75 211 LEU A CA 1
ATOM 1669 C C . LEU A 1 211 ? 6.642 -11.717 -23.150 1.00 84.75 211 LEU A C 1
ATOM 1671 O O . LEU A 1 211 ? 5.600 -12.239 -23.544 1.00 84.75 211 LEU A O 1
ATOM 1675 N N . GLN A 1 212 ? 7.115 -11.901 -21.921 1.00 89.12 212 GLN A N 1
ATOM 1676 C CA . GLN A 1 212 ? 6.369 -12.589 -20.870 1.00 89.12 212 GLN A CA 1
ATOM 1677 C C . GLN A 1 212 ? 6.012 -11.596 -19.768 1.00 89.12 212 GLN A C 1
ATOM 1679 O O . GLN A 1 212 ? 6.873 -10.858 -19.282 1.00 89.12 212 GLN A O 1
ATOM 1684 N N . LEU A 1 213 ? 4.738 -11.582 -19.375 1.00 91.31 213 LEU A N 1
ATOM 1685 C CA . LEU A 1 213 ? 4.229 -10.698 -18.333 1.00 91.31 213 LEU A CA 1
ATOM 1686 C C . LEU A 1 213 ? 4.062 -11.474 -17.029 1.00 91.31 213 LEU A C 1
ATOM 1688 O O . LEU A 1 213 ? 3.466 -12.548 -16.993 1.00 91.31 213 LEU A O 1
ATOM 1692 N N . TYR A 1 214 ? 4.539 -10.889 -15.941 1.00 91.81 214 TYR A N 1
ATOM 1693 C CA . TYR A 1 214 ? 4.463 -11.444 -14.601 1.00 91.81 214 TYR A CA 1
ATOM 1694 C C . TYR A 1 214 ? 3.813 -10.441 -13.653 1.00 91.81 214 TYR A C 1
ATOM 1696 O O . TYR A 1 214 ? 4.117 -9.249 -13.663 1.00 91.81 214 TYR A O 1
ATOM 1704 N N . MET A 1 215 ? 2.932 -10.915 -12.782 1.00 92.00 215 MET A N 1
ATOM 1705 C CA . MET A 1 215 ? 2.465 -10.145 -11.640 1.00 92.00 215 MET A CA 1
ATOM 1706 C C . MET A 1 215 ? 3.441 -10.344 -10.480 1.00 92.00 215 MET A C 1
ATOM 1708 O O . MET A 1 215 ? 3.695 -11.474 -10.062 1.00 92.00 215 MET A O 1
ATOM 1712 N N . VAL A 1 216 ? 3.991 -9.240 -9.975 1.00 87.38 216 VAL A N 1
ATOM 1713 C CA . VAL A 1 216 ? 4.973 -9.253 -8.883 1.00 87.38 216 VAL A CA 1
ATOM 1714 C C . VAL A 1 216 ? 4.241 -9.400 -7.548 1.00 87.38 216 VAL A C 1
ATOM 1716 O O . VAL A 1 216 ? 3.549 -8.475 -7.116 1.00 87.38 216 VAL A O 1
ATOM 1719 N N . MET A 1 217 ? 4.398 -10.548 -6.888 1.00 87.69 217 MET A N 1
ATOM 1720 C CA . MET A 1 217 ? 3.786 -10.879 -5.593 1.00 87.69 217 MET A CA 1
ATOM 1721 C C . MET A 1 217 ? 4.839 -10.902 -4.476 1.00 87.69 217 MET A C 1
ATOM 1723 O O . MET A 1 217 ? 4.946 -11.847 -3.699 1.00 87.69 217 MET A O 1
ATOM 1727 N N . GLY A 1 218 ? 5.642 -9.839 -4.388 1.00 82.56 218 GLY A N 1
ATOM 1728 C CA . GLY A 1 218 ? 6.767 -9.773 -3.456 1.00 82.56 218 GLY A CA 1
ATOM 1729 C C . GLY A 1 218 ? 7.966 -10.549 -3.992 1.00 82.56 218 GLY A C 1
ATOM 1730 O O . GLY A 1 218 ? 8.613 -10.074 -4.918 1.00 82.56 218 GLY A O 1
ATOM 1731 N N . ALA A 1 219 ? 8.267 -11.707 -3.397 1.00 80.56 219 ALA A N 1
ATOM 1732 C CA . ALA A 1 219 ? 9.363 -12.571 -3.846 1.00 80.56 219 ALA A CA 1
ATOM 1733 C C . ALA A 1 219 ? 8.973 -13.463 -5.039 1.00 80.56 219 ALA A C 1
ATOM 1735 O O . ALA A 1 219 ? 9.843 -13.876 -5.800 1.00 80.56 219 ALA A O 1
ATOM 1736 N N . ASP A 1 220 ? 7.676 -13.733 -5.207 1.00 87.25 220 ASP A N 1
ATOM 1737 C CA . ASP A 1 220 ? 7.169 -14.635 -6.237 1.00 87.25 220 ASP A CA 1
ATOM 1738 C C . ASP A 1 220 ? 6.689 -13.873 -7.478 1.00 87.25 220 ASP A C 1
ATOM 1740 O O . ASP A 1 220 ? 6.147 -12.763 -7.394 1.00 87.25 220 ASP A O 1
ATOM 1744 N N . PHE A 1 221 ? 6.824 -14.516 -8.638 1.00 87.12 221 PHE A N 1
ATOM 1745 C CA . PHE A 1 221 ? 6.337 -14.020 -9.922 1.00 87.12 221 PHE A CA 1
ATOM 1746 C C . PHE A 1 221 ? 5.263 -14.959 -10.466 1.00 87.12 221 PHE A C 1
ATOM 1748 O O . PHE A 1 221 ? 5.493 -16.155 -10.636 1.00 87.12 221 PHE A O 1
ATOM 1755 N N . VAL A 1 222 ? 4.087 -14.410 -10.767 1.00 92.81 222 VAL A N 1
ATOM 1756 C CA . VAL A 1 222 ? 2.972 -15.173 -11.343 1.00 92.81 222 VAL A CA 1
ATOM 1757 C C . VAL A 1 222 ? 2.819 -14.797 -12.807 1.00 92.81 222 VAL A C 1
ATOM 1759 O O . VAL A 1 222 ? 2.542 -13.639 -13.106 1.00 92.81 222 VAL A O 1
ATOM 1762 N N . LEU A 1 223 ? 2.987 -15.758 -13.716 1.00 93.00 223 LEU A N 1
ATOM 1763 C CA . LEU A 1 223 ? 2.790 -15.533 -15.149 1.00 93.00 223 LEU A CA 1
ATOM 1764 C C . LEU A 1 223 ? 1.332 -15.135 -15.429 1.00 93.00 223 LEU A C 1
ATOM 1766 O O . LEU A 1 223 ? 0.399 -15.793 -14.966 1.00 93.00 223 LEU A O 1
ATOM 1770 N N . VAL A 1 224 ? 1.139 -14.063 -16.195 1.00 93.19 224 VAL A N 1
ATOM 1771 C CA . VAL A 1 224 ? -0.176 -13.528 -16.569 1.00 93.19 224 VAL A CA 1
ATOM 1772 C C . VAL A 1 224 ? -0.217 -13.201 -18.059 1.00 93.19 224 VAL A C 1
ATOM 1774 O O . VAL A 1 224 ? 0.772 -12.773 -18.639 1.00 93.19 224 VAL A O 1
ATOM 1777 N N . ASN A 1 225 ? -1.377 -13.378 -18.692 1.00 91.25 225 ASN A N 1
ATOM 1778 C CA . ASN A 1 225 ? -1.537 -13.077 -20.121 1.00 91.25 225 ASN A CA 1
ATOM 1779 C C . ASN A 1 225 ? -1.871 -11.603 -20.376 1.00 91.25 225 ASN A C 1
ATOM 1781 O O . ASN A 1 225 ? -1.505 -11.056 -21.416 1.00 91.25 225 ASN A O 1
ATOM 1785 N N . GLU A 1 226 ? -2.571 -10.971 -19.432 1.00 92.88 226 GLU A N 1
ATOM 1786 C CA . GLU A 1 226 ? -3.023 -9.590 -19.537 1.00 92.88 226 GLU A CA 1
ATOM 1787 C C . GLU A 1 226 ? -2.974 -8.864 -18.189 1.00 92.88 226 GLU A C 1
ATOM 1789 O O . GLU A 1 226 ? -3.206 -9.462 -17.134 1.00 92.88 226 GLU A O 1
ATOM 1794 N N . VAL A 1 227 ? -2.670 -7.563 -18.220 1.00 92.62 227 VAL A N 1
ATOM 1795 C CA . VAL A 1 227 ? -2.596 -6.716 -17.024 1.00 92.62 227 VAL A CA 1
ATOM 1796 C C . VAL A 1 227 ? -3.389 -5.416 -17.228 1.00 92.62 227 VAL A C 1
ATOM 1798 O O . VAL A 1 227 ? -3.090 -4.658 -18.155 1.00 92.62 227 VAL A O 1
ATOM 1801 N N . PRO A 1 228 ? -4.380 -5.120 -16.362 1.00 92.69 228 PRO A N 1
ATOM 1802 C CA . PRO A 1 228 ? -5.203 -3.916 -16.463 1.00 92.69 228 PRO A CA 1
ATOM 1803 C C . PRO A 1 228 ? -4.454 -2.654 -15.991 1.00 92.69 228 PRO A C 1
ATOM 1805 O O . PRO A 1 228 ? -3.414 -2.742 -15.323 1.00 92.69 228 PRO A O 1
ATOM 1808 N N . PRO A 1 229 ? -4.987 -1.452 -16.282 1.00 90.44 229 PRO A N 1
ATOM 1809 C CA . PRO A 1 229 ? -4.288 -0.210 -15.997 1.00 90.44 229 PRO A CA 1
ATOM 1810 C C . PRO A 1 229 ? -4.213 0.057 -14.492 1.00 90.44 229 PRO A C 1
ATOM 1812 O O . PRO A 1 229 ? -5.153 -0.185 -13.735 1.00 90.44 229 PRO A O 1
ATOM 1815 N N . GLY A 1 230 ? -3.088 0.615 -14.055 1.00 88.12 230 GLY A N 1
ATOM 1816 C CA . GLY A 1 230 ? -2.816 0.944 -12.659 1.00 88.12 230 GLY A CA 1
ATOM 1817 C C . GLY A 1 230 ? -2.064 -0.133 -11.881 1.00 88.12 230 GLY A C 1
ATOM 1818 O O . GLY A 1 230 ? -1.516 0.207 -10.826 1.00 88.12 230 GLY A O 1
ATOM 1819 N N . ASN A 1 231 ? -1.977 -1.357 -12.405 1.00 90.75 231 ASN A N 1
ATOM 1820 C CA . ASN A 1 231 ? -1.209 -2.448 -11.811 1.00 90.75 231 ASN A CA 1
ATOM 1821 C C . ASN A 1 231 ? 0.282 -2.360 -12.156 1.00 90.75 231 ASN A C 1
ATOM 1823 O O . ASN A 1 231 ? 0.673 -1.768 -13.166 1.00 90.75 231 ASN A O 1
ATOM 1827 N N . ILE A 1 232 ? 1.097 -2.949 -11.282 1.00 91.19 232 ILE A N 1
ATOM 1828 C CA . ILE A 1 232 ? 2.530 -3.149 -11.493 1.00 91.19 232 ILE A CA 1
ATOM 1829 C C . ILE A 1 232 ? 2.715 -4.492 -12.202 1.00 91.19 232 ILE A C 1
ATOM 1831 O O . ILE A 1 232 ? 2.083 -5.480 -11.823 1.00 91.19 232 ILE A O 1
ATOM 1835 N N . VAL A 1 233 ? 3.561 -4.511 -13.224 1.00 91.88 233 VAL A N 1
ATOM 1836 C CA . VAL A 1 233 ? 3.860 -5.681 -14.050 1.00 91.88 233 VAL A CA 1
ATOM 1837 C C . VAL A 1 233 ? 5.370 -5.859 -14.151 1.00 91.88 233 VAL A C 1
ATOM 1839 O O . VAL A 1 233 ? 6.103 -4.886 -14.314 1.00 91.88 233 VAL A O 1
ATOM 1842 N N . GLY A 1 234 ? 5.822 -7.101 -14.024 1.00 90.94 234 GLY A N 1
ATOM 1843 C CA . GLY A 1 234 ? 7.154 -7.542 -14.408 1.00 90.94 234 GLY A CA 1
ATOM 1844 C C . GLY A 1 234 ? 7.135 -7.996 -15.864 1.00 90.94 234 GLY A C 1
ATOM 1845 O O . GLY A 1 234 ? 6.245 -8.742 -16.260 1.00 90.94 234 GLY A O 1
ATOM 1846 N N . ILE A 1 235 ? 8.083 -7.542 -16.668 1.00 89.81 235 ILE A N 1
ATOM 1847 C CA . ILE A 1 235 ? 8.170 -7.844 -18.094 1.00 89.81 235 ILE A CA 1
ATOM 1848 C C . ILE A 1 235 ? 9.536 -8.461 -18.359 1.00 89.81 235 ILE A C 1
ATOM 1850 O O . ILE A 1 235 ? 10.567 -7.857 -18.064 1.00 89.81 235 ILE A O 1
ATOM 1854 N N . VAL A 1 236 ? 9.536 -9.659 -18.929 1.00 88.44 236 VAL A N 1
ATOM 1855 C CA . VAL A 1 236 ? 10.744 -10.363 -19.373 1.00 88.44 236 VAL A CA 1
ATOM 1856 C C . VAL A 1 236 ? 10.803 -10.314 -20.897 1.00 88.44 236 VAL A C 1
ATOM 1858 O O . VAL A 1 236 ? 9.767 -10.395 -21.552 1.00 88.44 236 VAL A O 1
ATOM 1861 N N . GLY A 1 237 ? 12.010 -10.157 -21.448 1.00 83.00 237 GLY A N 1
ATOM 1862 C CA . GLY A 1 237 ? 12.261 -10.038 -22.894 1.00 83.00 237 GLY A CA 1
ATOM 1863 C C . GLY A 1 237 ? 12.770 -8.659 -23.331 1.00 83.00 237 GLY A C 1
ATOM 1864 O O . GLY A 1 237 ? 13.332 -8.519 -24.409 1.00 83.00 237 GLY A O 1
ATOM 1865 N N . LEU A 1 238 ? 12.700 -7.648 -22.460 1.00 79.19 238 LEU A N 1
ATOM 1866 C CA . LEU A 1 238 ? 13.124 -6.267 -22.757 1.00 79.19 238 LEU A CA 1
ATOM 1867 C C . LEU A 1 238 ? 14.631 -5.990 -22.591 1.00 79.19 238 LEU A C 1
ATOM 1869 O O . LEU A 1 238 ? 15.080 -4.861 -22.778 1.00 79.19 238 LEU A O 1
ATOM 1873 N N . HIS A 1 239 ? 15.407 -7.007 -22.224 1.00 71.75 239 HIS A N 1
ATOM 1874 C CA . HIS A 1 239 ? 16.796 -6.896 -21.769 1.00 71.75 239 HIS A CA 1
ATOM 1875 C C . HIS A 1 239 ? 17.785 -6.244 -22.755 1.00 71.75 239 HIS A C 1
ATOM 1877 O O . HIS A 1 239 ? 18.736 -5.591 -22.322 1.00 71.75 239 HIS A O 1
ATOM 1883 N N . GLU A 1 240 ? 17.575 -6.399 -24.062 1.00 69.56 240 GLU A N 1
ATOM 1884 C CA . GLU A 1 240 ? 18.456 -5.827 -25.092 1.00 69.56 240 GLU A CA 1
ATOM 1885 C C . GLU A 1 240 ? 18.136 -4.360 -25.403 1.00 69.56 240 GLU A C 1
ATOM 1887 O O . GLU A 1 240 ? 19.015 -3.616 -25.826 1.00 69.56 240 GLU A O 1
ATOM 1892 N N . HIS A 1 241 ? 16.900 -3.928 -25.147 1.00 70.44 241 HIS A N 1
ATOM 1893 C CA . HIS A 1 241 ? 16.369 -2.658 -25.651 1.00 70.44 241 HIS A CA 1
ATOM 1894 C C . HIS A 1 241 ? 16.210 -1.588 -24.560 1.00 70.44 241 HIS A C 1
ATOM 1896 O O . HIS A 1 241 ? 16.136 -0.397 -24.863 1.00 70.44 241 HIS A O 1
ATOM 1902 N N . VAL A 1 242 ? 16.158 -1.983 -23.282 1.00 71.81 242 VAL A N 1
ATOM 1903 C CA . VAL A 1 242 ? 15.987 -1.056 -22.151 1.00 71.81 242 VAL A CA 1
ATOM 1904 C C . VAL A 1 242 ? 17.306 -0.863 -21.411 1.00 71.81 242 VAL A C 1
ATOM 1906 O O . VAL A 1 242 ? 17.818 -1.787 -20.786 1.00 71.81 242 VAL A O 1
ATOM 1909 N N . LEU A 1 243 ? 17.822 0.369 -21.425 1.00 67.75 243 LEU A N 1
ATOM 1910 C CA . LEU A 1 243 ? 19.023 0.735 -20.665 1.00 67.75 243 LEU A CA 1
ATOM 1911 C C . LEU A 1 243 ? 18.704 1.184 -19.230 1.00 67.75 243 LEU A C 1
ATOM 1913 O O . LEU A 1 243 ? 19.314 0.696 -18.290 1.00 67.75 243 LEU A O 1
ATOM 1917 N N . LYS A 1 244 ? 17.752 2.106 -19.042 1.00 74.06 244 LYS A N 1
ATOM 1918 C CA . LYS A 1 244 ? 17.353 2.610 -17.709 1.00 74.06 244 LYS A CA 1
ATOM 1919 C C . LYS A 1 244 ? 15.857 2.836 -17.596 1.00 74.06 244 LYS A C 1
ATOM 1921 O O . LYS A 1 244 ? 15.190 2.323 -16.708 1.00 74.06 244 LYS A O 1
ATOM 1926 N N . THR A 1 245 ? 15.334 3.631 -18.516 1.00 77.12 245 THR A N 1
ATOM 1927 C CA . THR A 1 245 ? 13.930 4.020 -18.567 1.00 77.12 245 THR A CA 1
ATOM 1928 C C . THR A 1 245 ? 13.453 3.869 -19.995 1.00 77.12 245 THR A C 1
ATOM 1930 O O . THR A 1 245 ? 14.116 4.352 -20.913 1.00 77.12 245 THR A O 1
ATOM 1933 N N . ALA A 1 246 ? 12.307 3.233 -20.178 1.00 81.12 246 ALA A N 1
ATOM 1934 C CA . ALA A 1 246 ? 11.654 3.134 -21.470 1.00 81.12 246 ALA A CA 1
ATOM 1935 C C . ALA A 1 246 ? 10.142 3.175 -21.275 1.00 81.12 246 ALA A C 1
ATOM 1937 O O . ALA A 1 246 ? 9.625 2.729 -20.244 1.00 81.12 246 ALA A O 1
ATOM 1938 N N . THR A 1 247 ? 9.443 3.692 -22.278 1.00 87.56 247 THR A N 1
ATOM 1939 C CA . THR A 1 247 ? 7.982 3.689 -22.312 1.00 87.56 247 THR A CA 1
ATOM 1940 C C . THR A 1 247 ? 7.524 2.668 -23.340 1.00 87.56 247 THR A C 1
ATOM 1942 O O . THR A 1 247 ? 7.935 2.732 -24.491 1.00 87.56 247 THR A O 1
ATOM 1945 N N . LEU A 1 248 ? 6.666 1.731 -22.939 1.00 88.75 248 LEU A N 1
ATOM 1946 C CA . LEU A 1 248 ? 6.011 0.814 -23.870 1.00 88.75 248 LEU A CA 1
ATOM 1947 C C . LEU A 1 248 ? 4.649 1.367 -24.273 1.00 88.75 248 LEU A C 1
ATOM 1949 O O . LEU A 1 248 ? 3.845 1.729 -23.408 1.00 88.75 248 LEU A O 1
ATOM 1953 N N . ALA A 1 249 ? 4.381 1.394 -25.574 1.00 88.44 249 ALA A N 1
ATOM 1954 C CA . ALA A 1 249 ? 3.118 1.859 -26.126 1.00 88.44 249 ALA A CA 1
ATOM 1955 C C . ALA A 1 249 ? 2.658 0.960 -27.277 1.00 88.44 249 ALA A C 1
ATOM 1957 O O . ALA A 1 249 ? 3.468 0.426 -28.024 1.00 88.44 249 ALA A O 1
ATOM 1958 N N . SER A 1 250 ? 1.346 0.818 -27.454 1.00 87.00 250 SER A N 1
ATOM 1959 C CA . SER A 1 250 ? 0.767 0.161 -28.636 1.00 87.00 250 SER A CA 1
ATOM 1960 C C . SER A 1 250 ? 0.750 1.068 -29.868 1.00 87.00 250 SER A C 1
ATOM 1962 O O . SER A 1 250 ? 0.493 0.610 -30.977 1.00 87.00 250 SER A O 1
ATOM 1964 N N . THR A 1 251 ? 1.003 2.367 -29.688 1.00 85.00 251 THR A N 1
ATOM 1965 C CA . THR A 1 251 ? 1.037 3.360 -30.759 1.00 85.00 251 THR A CA 1
ATOM 1966 C C . THR A 1 251 ? 2.290 4.215 -30.656 1.00 85.00 251 THR A C 1
ATOM 1968 O O . THR A 1 251 ? 2.798 4.501 -29.574 1.00 85.00 251 THR A O 1
ATOM 1971 N N . VAL A 1 252 ? 2.761 4.669 -31.813 1.00 81.94 252 VAL A N 1
ATOM 1972 C CA . VAL A 1 252 ? 3.934 5.546 -31.930 1.00 81.94 252 VAL A CA 1
ATOM 1973 C C . VAL A 1 252 ? 3.559 7.022 -31.716 1.00 81.94 252 VAL A C 1
ATOM 1975 O O . VAL A 1 252 ? 4.409 7.850 -31.417 1.00 81.94 252 VAL A O 1
ATOM 1978 N N . ALA A 1 253 ? 2.267 7.358 -31.763 1.00 81.19 253 ALA A N 1
ATOM 1979 C CA . ALA A 1 253 ? 1.733 8.691 -31.471 1.00 81.19 253 ALA A CA 1
ATOM 1980 C C . ALA A 1 253 ? 1.584 8.956 -29.955 1.00 81.19 253 ALA A C 1
ATOM 1982 O O . ALA A 1 253 ? 0.557 9.457 -29.497 1.00 81.19 253 ALA A O 1
ATOM 1983 N N . CYS A 1 254 ? 2.584 8.571 -29.163 1.00 77.69 254 CYS A N 1
ATOM 1984 C CA . CYS A 1 254 ? 2.631 8.776 -27.718 1.00 77.69 254 CYS A CA 1
ATOM 1985 C C . CYS A 1 254 ? 4.006 9.352 -27.348 1.00 77.69 254 CYS A C 1
ATOM 1987 O O . CYS A 1 254 ? 5.011 8.772 -27.757 1.00 77.69 254 CYS A O 1
ATOM 1989 N N . PRO A 1 255 ? 4.101 10.471 -26.610 1.00 80.56 255 PRO A N 1
ATOM 1990 C CA . PRO A 1 255 ? 5.387 10.919 -26.086 1.00 80.56 255 PRO A CA 1
ATOM 1991 C C . PRO A 1 255 ? 5.903 9.923 -25.038 1.00 80.56 255 PRO A C 1
ATOM 1993 O O . PRO A 1 255 ? 5.116 9.260 -24.354 1.00 80.56 255 PRO A O 1
ATOM 1996 N N . SER A 1 256 ? 7.223 9.830 -24.879 1.00 82.75 256 SER A N 1
ATOM 1997 C CA . SER A 1 256 ? 7.789 9.068 -23.767 1.00 82.75 256 SER A CA 1
ATOM 1998 C C . SER A 1 256 ? 7.336 9.668 -22.436 1.00 82.75 256 SER A C 1
ATOM 2000 O O . SER A 1 256 ? 7.246 10.887 -22.280 1.00 82.75 256 SER A O 1
ATOM 2002 N N . LEU A 1 257 ? 7.074 8.804 -21.456 1.00 83.06 257 LEU A N 1
ATOM 2003 C CA . LEU A 1 257 ? 6.837 9.238 -20.090 1.00 83.06 257 LEU A CA 1
ATOM 2004 C C . LEU A 1 257 ? 8.125 9.845 -19.518 1.00 83.06 257 LEU A C 1
ATOM 2006 O O . LEU A 1 257 ? 9.223 9.317 -19.716 1.00 83.06 257 LEU A O 1
ATOM 2010 N N . ALA A 1 258 ? 7.959 10.950 -18.802 1.00 73.12 258 ALA A N 1
ATOM 2011 C CA . ALA A 1 258 ? 9.010 11.700 -18.148 1.00 73.12 258 ALA A CA 1
ATOM 2012 C C . ALA A 1 258 ? 9.749 10.817 -17.145 1.00 73.12 258 ALA A C 1
ATOM 2014 O O . ALA A 1 258 ? 9.160 9.963 -16.465 1.00 73.12 258 ALA A O 1
ATOM 2015 N N . LYS A 1 259 ? 11.056 11.055 -17.034 1.00 71.25 259 LYS A N 1
ATOM 2016 C CA . LYS A 1 259 ? 11.900 10.372 -16.058 1.00 71.25 259 LYS A CA 1
ATOM 2017 C C . LYS A 1 259 ? 11.380 10.636 -14.647 1.00 71.25 259 LYS A C 1
ATOM 2019 O O . LYS A 1 259 ? 10.876 11.714 -14.330 1.00 71.25 259 LYS A O 1
ATOM 2024 N N . MET A 1 260 ? 11.531 9.645 -13.774 1.00 68.44 260 MET A N 1
ATOM 2025 C CA . MET A 1 260 ? 11.225 9.829 -12.361 1.00 68.44 260 MET A CA 1
ATOM 2026 C C . MET A 1 260 ? 12.177 10.891 -11.786 1.00 68.44 260 MET A C 1
ATOM 2028 O O . MET A 1 260 ? 13.391 10.691 -11.850 1.00 68.44 260 MET A O 1
ATOM 2032 N N . PRO A 1 261 ? 11.674 12.009 -11.228 1.00 66.25 261 PRO A N 1
ATOM 2033 C CA . PRO A 1 261 ? 12.546 12.997 -10.615 1.00 66.25 261 PRO A CA 1
ATOM 2034 C C . PRO A 1 261 ? 13.160 12.390 -9.351 1.00 66.25 261 PRO A C 1
ATOM 2036 O O . PRO A 1 261 ? 12.449 12.080 -8.390 1.00 66.25 261 PRO A O 1
ATOM 2039 N N . TYR A 1 262 ? 14.480 12.202 -9.347 1.00 66.25 262 TYR A N 1
ATOM 2040 C CA . TYR A 1 262 ? 15.191 11.790 -8.142 1.00 66.25 262 TYR A CA 1
ATOM 2041 C C . TYR A 1 262 ? 15.170 12.932 -7.129 1.00 66.25 262 TYR A C 1
ATOM 2043 O O . TYR A 1 262 ? 15.464 14.080 -7.456 1.00 66.25 262 TYR A O 1
ATOM 2051 N N . GLN A 1 263 ? 14.826 12.612 -5.879 1.00 63.34 263 GLN A N 1
ATOM 2052 C CA . GLN A 1 263 ? 14.805 13.597 -4.793 1.00 63.34 263 GLN A CA 1
ATOM 2053 C C . GLN A 1 263 ? 16.206 14.139 -4.468 1.00 63.34 263 GLN A C 1
ATOM 2055 O O . GLN A 1 263 ? 16.321 15.216 -3.890 1.00 63.34 263 GLN A O 1
ATOM 2060 N N . ALA A 1 264 ? 17.259 13.416 -4.857 1.00 70.06 264 ALA A N 1
ATOM 2061 C CA . ALA A 1 264 ? 18.644 13.828 -4.714 1.00 70.06 264 ALA A CA 1
ATOM 2062 C C . ALA A 1 264 ? 19.429 13.474 -5.982 1.00 70.06 264 ALA A C 1
ATOM 2064 O O . ALA A 1 264 ? 19.279 12.378 -6.522 1.00 70.06 264 ALA A O 1
ATOM 2065 N N . LYS A 1 265 ? 20.272 14.403 -6.443 1.00 73.94 265 LYS A N 1
ATOM 2066 C CA . LYS A 1 265 ? 21.252 14.127 -7.499 1.00 73.94 265 LYS A CA 1
ATOM 2067 C C . LYS A 1 265 ? 22.392 13.270 -6.926 1.00 73.94 265 LYS A C 1
ATOM 2069 O O . LYS A 1 265 ? 22.748 13.492 -5.767 1.00 73.94 265 LYS A O 1
ATOM 2074 N N . PRO A 1 266 ? 22.984 12.339 -7.693 1.00 76.88 266 PRO A N 1
ATOM 2075 C CA . PRO A 1 266 ? 24.188 11.626 -7.269 1.00 76.88 266 PRO A CA 1
ATOM 2076 C C . PRO A 1 266 ? 25.329 12.615 -6.976 1.00 76.88 266 PRO A C 1
ATOM 2078 O O . PRO A 1 266 ? 25.638 13.473 -7.800 1.00 76.88 266 PRO A O 1
ATOM 2081 N N . ILE A 1 267 ? 25.933 12.534 -5.784 1.00 82.94 267 ILE A N 1
ATOM 2082 C CA . ILE A 1 267 ? 26.992 13.469 -5.339 1.00 82.94 267 ILE A CA 1
ATOM 2083 C C . ILE A 1 267 ? 28.368 12.798 -5.345 1.00 82.94 267 ILE A C 1
ATOM 2085 O O . ILE A 1 267 ? 29.373 13.419 -5.686 1.00 82.94 267 ILE A O 1
ATOM 2089 N N . VAL A 1 268 ? 28.423 11.530 -4.941 1.00 88.62 268 VAL A N 1
ATOM 2090 C CA . VAL A 1 268 ? 29.681 10.809 -4.743 1.00 88.62 268 VAL A CA 1
ATOM 2091 C C . VAL A 1 268 ? 30.202 10.315 -6.089 1.00 88.62 268 VAL A C 1
ATOM 2093 O O . VAL A 1 268 ? 29.488 9.635 -6.820 1.00 88.62 268 VAL A O 1
ATOM 2096 N N . ARG A 1 269 ? 31.459 10.642 -6.397 1.00 87.62 269 ARG A N 1
ATOM 2097 C CA . ARG A 1 269 ? 32.180 10.151 -7.575 1.00 87.62 269 ARG A CA 1
ATOM 2098 C C . ARG A 1 269 ? 33.338 9.282 -7.116 1.00 87.62 269 ARG A C 1
ATOM 2100 O O . ARG A 1 269 ? 34.086 9.682 -6.227 1.00 87.62 269 ARG A O 1
ATOM 2107 N N . VAL A 1 270 ? 33.475 8.113 -7.727 1.00 89.75 270 VAL A N 1
ATOM 2108 C CA . VAL A 1 270 ? 34.538 7.150 -7.432 1.00 89.75 270 VAL A CA 1
ATOM 2109 C C . VAL A 1 270 ? 35.165 6.735 -8.755 1.00 89.75 270 VAL A C 1
ATOM 2111 O O . VAL A 1 270 ? 34.447 6.349 -9.674 1.00 89.75 270 VAL A O 1
ATOM 2114 N N . ALA A 1 271 ? 36.489 6.841 -8.855 1.00 89.19 271 ALA A N 1
ATOM 2115 C CA . ALA A 1 271 ? 37.240 6.249 -9.955 1.00 89.19 271 ALA A CA 1
ATOM 2116 C C . ALA A 1 271 ? 37.466 4.765 -9.642 1.00 89.19 271 ALA A C 1
ATOM 2118 O O . ALA A 1 271 ? 37.889 4.429 -8.535 1.00 89.19 271 ALA A O 1
ATOM 2119 N N . VAL A 1 272 ? 37.141 3.892 -10.594 1.00 88.75 272 VAL A N 1
ATOM 2120 C CA . VAL A 1 272 ? 37.264 2.437 -10.451 1.00 88.75 272 VAL A CA 1
ATOM 2121 C C . VAL A 1 272 ? 38.172 1.930 -11.558 1.00 88.75 272 VAL A C 1
ATOM 2123 O O . VAL A 1 272 ? 37.917 2.186 -12.733 1.00 88.75 272 VAL A O 1
ATOM 2126 N N . GLU A 1 273 ? 39.213 1.203 -11.173 1.00 88.12 273 GLU A N 1
ATOM 2127 C CA . GLU A 1 273 ? 40.178 0.582 -12.076 1.00 88.12 273 GLU A CA 1
ATOM 2128 C C . GLU A 1 273 ? 40.270 -0.914 -11.739 1.00 88.12 273 GLU A C 1
ATOM 2130 O O . GLU A 1 273 ? 40.142 -1.278 -10.564 1.00 88.12 273 GLU A O 1
ATOM 2135 N N . PRO A 1 274 ? 40.432 -1.801 -12.736 1.00 89.06 274 PRO A N 1
ATOM 2136 C CA . PRO A 1 274 ? 40.604 -3.221 -12.470 1.00 89.06 274 PRO A CA 1
ATOM 2137 C C . PRO A 1 274 ? 42.004 -3.484 -11.897 1.00 89.06 274 PRO A C 1
ATOM 2139 O O . PRO A 1 274 ? 42.974 -2.862 -12.321 1.00 89.06 274 PRO A O 1
ATOM 2142 N N . GLU A 1 275 ? 42.119 -4.442 -10.973 1.00 90.50 275 GLU A N 1
ATOM 2143 C CA . GLU A 1 275 ? 43.418 -4.878 -10.431 1.00 90.50 275 GLU A CA 1
ATOM 2144 C C . GLU A 1 275 ? 44.320 -5.445 -11.540 1.00 90.50 275 GLU A C 1
ATOM 2146 O O . GLU A 1 275 ? 45.499 -5.111 -11.628 1.00 90.50 275 GLU A O 1
ATOM 2151 N N . ASP A 1 276 ? 43.721 -6.225 -12.446 1.00 91.69 276 ASP A N 1
ATOM 2152 C CA . ASP A 1 276 ? 44.365 -6.743 -13.648 1.00 91.69 276 ASP A CA 1
ATOM 2153 C C . ASP A 1 276 ? 43.790 -6.079 -14.912 1.00 91.69 276 ASP A C 1
ATOM 2155 O O . ASP A 1 276 ? 42.592 -6.208 -15.189 1.00 91.69 276 ASP A O 1
ATOM 2159 N N . PRO A 1 277 ? 44.622 -5.475 -15.782 1.00 86.44 277 PRO A N 1
ATOM 2160 C CA . PRO A 1 277 ? 44.150 -4.789 -16.990 1.00 86.44 277 PRO A CA 1
ATOM 2161 C C . PRO A 1 277 ? 43.509 -5.734 -18.019 1.00 86.44 277 PRO A C 1
ATOM 2163 O O . PRO A 1 277 ? 42.786 -5.294 -18.910 1.00 86.44 277 PRO A O 1
ATOM 2166 N N . ARG A 1 278 ? 43.746 -7.046 -17.906 1.00 89.75 278 ARG A N 1
ATOM 2167 C CA . ARG A 1 278 ? 43.149 -8.062 -18.787 1.00 89.75 278 ARG A CA 1
ATOM 2168 C C . ARG A 1 278 ? 41.653 -8.251 -18.536 1.00 89.75 278 ARG A C 1
ATOM 2170 O O . ARG A 1 278 ? 40.934 -8.605 -19.464 1.00 89.75 278 ARG A O 1
ATOM 2177 N N . HIS A 1 279 ? 41.182 -7.975 -17.320 1.00 88.81 279 HIS A N 1
ATOM 2178 C CA . HIS A 1 279 ? 39.777 -8.131 -16.933 1.00 88.81 279 HIS A CA 1
ATOM 2179 C C . HIS A 1 279 ? 38.951 -6.854 -17.161 1.00 88.81 279 HIS A C 1
ATOM 2181 O O . HIS A 1 279 ? 37.838 -6.729 -16.653 1.00 88.81 279 HIS A O 1
ATOM 2187 N N . PHE A 1 280 ? 39.457 -5.897 -17.948 1.00 86.12 280 PHE A N 1
ATOM 2188 C CA . PHE A 1 280 ? 38.746 -4.649 -18.238 1.00 86.12 280 PHE A CA 1
ATOM 2189 C C . PHE A 1 280 ? 37.354 -4.887 -18.849 1.00 86.12 280 PHE A C 1
ATOM 2191 O O . PHE A 1 280 ? 36.388 -4.247 -18.444 1.00 86.12 280 PHE A O 1
ATOM 2198 N N . ALA A 1 281 ? 37.230 -5.858 -19.759 1.00 86.50 281 ALA A N 1
ATOM 2199 C CA . ALA A 1 281 ? 35.950 -6.209 -20.378 1.00 86.50 281 ALA A CA 1
ATOM 2200 C C . ALA A 1 281 ? 34.920 -6.738 -19.359 1.00 86.50 281 ALA A C 1
ATOM 2202 O O . ALA A 1 281 ? 33.724 -6.473 -19.478 1.00 86.50 281 ALA A O 1
ATOM 2203 N N . GLU A 1 282 ? 35.374 -7.458 -18.331 1.00 87.00 282 GLU A N 1
ATOM 2204 C CA . GLU A 1 282 ? 34.507 -7.966 -17.263 1.00 87.00 282 GLU A CA 1
ATOM 2205 C C . GLU A 1 282 ? 34.055 -6.841 -16.327 1.00 87.00 282 GLU A C 1
ATOM 2207 O O . GLU A 1 282 ? 32.881 -6.794 -15.949 1.00 87.00 282 GLU A O 1
ATOM 2212 N N . LEU A 1 283 ? 34.953 -5.901 -16.006 1.00 88.06 283 LEU A N 1
ATOM 2213 C CA . LEU A 1 283 ? 34.611 -4.696 -15.247 1.00 88.06 283 LEU A CA 1
ATOM 2214 C C . LEU A 1 283 ? 33.590 -3.842 -16.003 1.00 88.06 283 LEU A C 1
ATOM 2216 O O . LEU A 1 283 ? 32.599 -3.413 -15.413 1.00 88.06 283 LEU A O 1
ATOM 2220 N N . GLU A 1 284 ? 33.796 -3.623 -17.303 1.00 86.06 284 GLU A N 1
ATOM 2221 C CA . GLU A 1 284 ? 32.857 -2.876 -18.138 1.00 86.06 284 GLU A CA 1
ATOM 2222 C C . GLU A 1 284 ? 31.480 -3.553 -18.149 1.00 86.06 284 GLU A C 1
ATOM 2224 O O . GLU A 1 284 ? 30.470 -2.900 -17.876 1.00 86.06 284 GLU A O 1
ATOM 2229 N N . ALA A 1 285 ? 31.430 -4.871 -18.364 1.00 83.94 285 ALA A N 1
ATOM 2230 C CA . ALA A 1 285 ? 30.185 -5.629 -18.295 1.00 83.94 285 ALA A CA 1
ATOM 2231 C C . ALA A 1 285 ? 29.521 -5.514 -16.909 1.00 83.94 285 ALA A C 1
ATOM 2233 O O . ALA A 1 285 ? 28.307 -5.332 -16.823 1.00 83.94 285 ALA A O 1
ATOM 2234 N N . GLY A 1 286 ? 30.292 -5.569 -15.820 1.00 87.12 286 GLY A N 1
ATOM 2235 C CA . GLY A 1 286 ? 29.793 -5.383 -14.454 1.00 87.12 286 GLY A CA 1
ATOM 2236 C C . GLY A 1 286 ? 29.210 -3.987 -14.208 1.00 87.12 286 GLY A C 1
ATOM 2237 O O . GLY A 1 286 ? 28.109 -3.860 -13.666 1.00 87.12 286 GLY A O 1
ATOM 2238 N N . LEU A 1 287 ? 29.895 -2.936 -14.665 1.00 87.00 287 LEU A N 1
ATOM 2239 C CA . LEU A 1 287 ? 29.425 -1.550 -14.568 1.00 87.00 287 LEU A CA 1
ATOM 2240 C C . LEU A 1 287 ? 28.156 -1.319 -15.395 1.00 87.00 287 LEU A C 1
ATOM 2242 O O . LEU A 1 287 ? 27.238 -0.639 -14.934 1.00 87.00 287 LEU A O 1
ATOM 2246 N N . GLN A 1 288 ? 28.056 -1.933 -16.574 1.00 81.56 288 GLN A N 1
ATOM 2247 C CA . GLN A 1 288 ? 26.839 -1.900 -17.385 1.00 81.56 288 GLN A CA 1
ATOM 2248 C C . GLN A 1 288 ? 25.652 -2.556 -16.664 1.00 81.56 288 GLN A C 1
ATOM 2250 O O . GLN A 1 288 ? 24.540 -2.024 -16.697 1.00 81.56 288 GLN A O 1
ATOM 2255 N N . ARG A 1 289 ? 25.872 -3.677 -15.964 1.00 83.00 289 ARG A N 1
ATOM 2256 C CA . ARG A 1 289 ? 24.830 -4.327 -15.143 1.00 83.00 289 ARG A CA 1
ATOM 2257 C C . ARG A 1 289 ? 24.390 -3.435 -13.987 1.00 83.00 289 ARG A C 1
ATOM 2259 O O . ARG A 1 289 ? 23.190 -3.319 -13.724 1.00 83.00 289 ARG A O 1
ATOM 2266 N N . LEU A 1 290 ? 25.345 -2.784 -13.325 1.00 85.44 290 LEU A N 1
ATOM 2267 C CA . LEU A 1 290 ? 25.070 -1.866 -12.224 1.00 85.44 290 LEU A CA 1
ATOM 2268 C C . LEU A 1 290 ? 24.254 -0.656 -12.696 1.00 85.44 290 LEU A C 1
ATOM 2270 O O . LEU A 1 290 ? 23.239 -0.339 -12.085 1.00 85.44 290 LEU A O 1
ATOM 2274 N N . TYR A 1 291 ? 24.635 -0.045 -13.820 1.00 84.06 291 TYR A N 1
ATOM 2275 C CA . TYR A 1 291 ? 23.933 1.099 -14.413 1.00 84.06 291 TYR A CA 1
ATOM 2276 C C . TYR A 1 291 ? 22.468 0.796 -14.771 1.00 84.06 291 TYR A C 1
ATOM 2278 O O . TYR A 1 291 ? 21.613 1.677 -14.679 1.00 84.06 291 TYR A O 1
ATOM 2286 N N . ARG A 1 292 ? 22.170 -0.444 -15.185 1.00 78.94 292 ARG A N 1
ATOM 2287 C CA . ARG A 1 292 ? 20.802 -0.896 -15.499 1.00 78.94 292 ARG A CA 1
ATOM 2288 C C . ARG A 1 292 ? 19.974 -1.178 -14.247 1.00 78.94 292 ARG A C 1
ATOM 2290 O O . ARG A 1 292 ? 18.768 -0.949 -14.245 1.00 78.94 292 ARG A O 1
ATOM 2297 N N . SER A 1 293 ? 20.613 -1.709 -13.208 1.00 80.94 293 SER A N 1
ATOM 2298 C CA . SER A 1 293 ? 19.937 -2.150 -11.983 1.00 80.94 293 SER A CA 1
ATOM 2299 C C . SER A 1 293 ? 19.678 -0.996 -11.017 1.00 80.94 293 SER A C 1
ATOM 2301 O O . SER A 1 293 ? 18.617 -0.945 -10.394 1.00 80.94 293 SER A O 1
ATOM 2303 N N . ASP A 1 294 ? 20.633 -0.070 -10.898 1.00 82.19 294 ASP A N 1
ATOM 2304 C CA . ASP A 1 294 ? 20.528 1.093 -10.026 1.00 82.19 294 ASP A CA 1
ATOM 2305 C C . ASP A 1 294 ? 20.269 2.371 -10.842 1.00 82.19 294 ASP A C 1
ATOM 2307 O O . ASP A 1 294 ? 21.131 2.820 -11.606 1.00 82.19 294 ASP A O 1
ATOM 2311 N N . PRO A 1 295 ? 19.104 3.013 -10.660 1.00 76.62 295 PRO A N 1
ATOM 2312 C CA . PRO A 1 295 ? 18.800 4.260 -11.343 1.00 76.62 295 PRO A CA 1
ATOM 2313 C C . PRO A 1 295 ? 19.793 5.403 -11.069 1.00 76.62 295 PRO A C 1
ATOM 2315 O O . PRO A 1 295 ? 19.971 6.275 -11.928 1.00 76.62 295 PRO A O 1
ATOM 2318 N N . THR A 1 296 ? 20.410 5.414 -9.886 1.00 81.25 296 THR A N 1
ATOM 2319 C CA . THR A 1 296 ? 21.246 6.514 -9.379 1.00 81.25 296 THR A CA 1
ATOM 2320 C C . THR A 1 296 ? 22.698 6.447 -9.838 1.00 81.25 296 THR A C 1
ATOM 2322 O O . THR A 1 296 ? 23.425 7.430 -9.704 1.00 81.25 296 THR A O 1
ATOM 2325 N N . VAL A 1 297 ? 23.129 5.318 -10.401 1.00 84.19 297 VAL A N 1
ATOM 2326 C CA . VAL A 1 297 ? 24.512 5.137 -10.844 1.00 84.19 297 VAL A CA 1
ATOM 2327 C C . VAL A 1 297 ? 24.701 5.749 -12.227 1.00 84.19 297 VAL A C 1
ATOM 2329 O O . VAL A 1 297 ? 23.983 5.425 -13.173 1.00 84.19 297 VAL A O 1
ATOM 2332 N N . GLU A 1 298 ? 25.699 6.613 -12.369 1.00 83.44 298 GLU A N 1
ATOM 2333 C CA . GLU A 1 298 ? 26.137 7.180 -13.644 1.00 83.44 298 GLU A CA 1
ATOM 2334 C C . GLU A 1 298 ? 27.556 6.691 -13.936 1.00 83.44 298 GLU A C 1
ATOM 2336 O O . GLU A 1 298 ? 28.445 6.803 -13.094 1.00 83.44 298 GLU A O 1
ATOM 2341 N N . VAL A 1 299 ? 27.756 6.104 -15.118 1.00 83.56 299 VAL A N 1
ATOM 2342 C CA . VAL A 1 299 ? 29.051 5.562 -15.542 1.00 83.56 299 VAL A CA 1
ATOM 2343 C C . VAL A 1 299 ? 29.581 6.430 -16.671 1.00 83.56 299 VAL A C 1
ATOM 2345 O O . VAL A 1 299 ? 28.924 6.585 -17.700 1.00 83.56 299 VAL A O 1
ATOM 2348 N N . HIS A 1 300 ? 30.779 6.973 -16.479 1.00 81.81 300 HIS A N 1
ATOM 2349 C CA . HIS A 1 300 ? 31.499 7.737 -17.488 1.00 81.81 300 HIS A CA 1
ATOM 2350 C C . HIS A 1 300 ? 32.870 7.107 -17.702 1.00 81.81 300 HIS A C 1
ATOM 2352 O O . HIS A 1 300 ? 33.618 6.911 -16.746 1.00 81.81 300 HIS A O 1
ATOM 2358 N N . VAL A 1 301 ? 33.206 6.815 -18.956 1.00 79.56 301 VAL A N 1
ATOM 2359 C CA . VAL A 1 301 ? 34.548 6.362 -19.324 1.00 79.56 301 VAL A CA 1
ATOM 2360 C C . VAL A 1 301 ? 35.416 7.597 -19.530 1.00 79.56 301 VAL A C 1
ATOM 2362 O O . VAL A 1 301 ? 35.107 8.446 -20.365 1.00 79.56 301 VAL A O 1
ATOM 2365 N N . GLN A 1 302 ? 36.491 7.713 -18.756 1.00 73.94 302 GLN A N 1
ATOM 2366 C CA . GLN A 1 302 ? 37.496 8.757 -18.930 1.00 73.94 302 GLN A CA 1
ATOM 2367 C C . GLN A 1 302 ? 38.762 8.125 -19.504 1.00 73.94 302 GLN A C 1
ATOM 2369 O O . GLN A 1 302 ? 39.322 7.206 -18.913 1.00 73.94 302 GLN A O 1
ATOM 2374 N N . VAL A 1 303 ? 39.202 8.608 -20.668 1.00 64.81 303 VAL A N 1
ATOM 2375 C CA . VAL A 1 303 ? 40.487 8.215 -21.255 1.00 64.81 303 VAL A CA 1
ATOM 2376 C C . VAL A 1 303 ? 41.541 9.196 -20.760 1.00 64.81 303 VAL A C 1
ATOM 2378 O O . VAL A 1 303 ? 41.539 10.364 -21.149 1.00 64.81 303 VAL A O 1
ATOM 2381 N N . TRP A 1 304 ? 42.442 8.727 -19.901 1.00 57.78 304 TRP A N 1
ATOM 2382 C CA . TRP A 1 304 ? 43.618 9.496 -19.509 1.00 57.78 304 TRP A CA 1
ATOM 2383 C C . TRP A 1 304 ? 44.664 9.386 -20.617 1.00 57.78 304 TRP A C 1
ATOM 2385 O O . TRP A 1 304 ? 45.351 8.373 -20.743 1.00 57.78 304 TRP A O 1
ATOM 2395 N N . LEU A 1 305 ? 44.784 10.427 -21.441 1.00 44.28 305 LEU A N 1
ATOM 2396 C CA . LEU A 1 305 ? 45.972 10.599 -22.269 1.00 44.28 305 LEU A CA 1
ATOM 2397 C C . LEU A 1 305 ? 47.125 10.953 -21.329 1.00 44.28 305 LEU A C 1
ATOM 2399 O O . LEU A 1 305 ? 47.231 12.084 -20.858 1.00 44.28 305 LEU A O 1
ATOM 2403 N N . PHE A 1 306 ? 47.972 9.972 -21.027 1.00 46.91 306 PHE A N 1
ATOM 2404 C CA . PHE A 1 306 ? 49.285 10.247 -20.461 1.00 46.91 306 PHE A CA 1
ATOM 2405 C C . PHE A 1 306 ? 50.108 10.973 -21.530 1.00 46.91 306 PHE A C 1
ATOM 2407 O O . PHE A 1 306 ? 50.726 10.347 -22.388 1.00 46.91 306 PHE A O 1
ATOM 2414 N N . GLU A 1 307 ? 50.107 12.305 -21.499 1.00 38.97 307 GLU A N 1
ATOM 2415 C CA . GLU A 1 307 ? 51.195 13.074 -22.097 1.00 38.97 307 GLU A CA 1
ATOM 2416 C C . GLU A 1 307 ? 52.462 12.769 -21.290 1.00 38.97 307 GLU A C 1
ATOM 2418 O O . GLU A 1 307 ? 52.665 13.278 -20.185 1.00 38.97 307 GLU A O 1
ATOM 2423 N N . SER A 1 308 ? 53.295 11.872 -21.824 1.00 41.44 308 SER A N 1
ATOM 2424 C CA . SER A 1 308 ? 54.662 11.676 -21.346 1.00 41.44 308 SER A CA 1
ATOM 2425 C C . SER A 1 308 ? 55.419 13.000 -21.443 1.00 41.44 308 SER A C 1
ATOM 2427 O O . SER A 1 308 ? 55.605 13.532 -22.537 1.00 41.44 308 SER A O 1
ATOM 2429 N N . ARG A 1 309 ? 55.842 13.518 -20.287 1.00 36.38 309 ARG A N 1
ATOM 2430 C CA . ARG A 1 309 ? 56.953 14.470 -20.188 1.00 36.38 309 ARG A CA 1
ATOM 2431 C C . ARG A 1 309 ? 58.278 13.788 -20.498 1.00 36.38 309 ARG A C 1
ATOM 2433 O O . ARG A 1 309 ? 58.405 12.592 -20.150 1.00 36.38 309 ARG A O 1
#

Radius of gyration: 30.53 Å; chains: 1; bounding box: 86×47×80 Å

InterPro domains:
  IPR009000 Translation protein, beta-barrel domain superfamily [SSF50447] (147-256)
  IPR027417 P-loop containing nucleoside triphosphate hydrolase [SSF52540] (2-132)
  IPR035647 EF-G domain III/V-like [SSF54980] (264-302)

Foldseek 3Di:
DLLVVVCVVLVHDSVQCVVQLDAQWFADSVVRDIDSDAPDPPTDGNVCVRPVVLVVVLVVLLPPADDDPVVVVVCCPSLVVVLVSCVVLVCNVPDDSCLSPDRPSVSSSVSSCCSSPPPVVVVVVVCPVPPDDLVVVLVVCCVVFQDQPDDPPDPPDPDDDDDDPDWDWDKDFANADKDFQFAWKKKAANNQNQPPPCPDPRIDIDHGNLKWKWQCPDVDTHTDGMGHGGGMIIITRCRRPDQADIDMDSDSNGGTTHDDDDPDADDDDDDDDDPDPVCVVVVSVVLSVVSRVDVRDDDDDDDDPPPDD

pLDDT: mean 81.82, std 13.54, range [34.59, 94.19]

Organism: Aphanomyces astaci (NCBI:txid112090)

Sequence (309 aa):
YFAAYYSKKFDTPQAQWRQGLWGDHYFHAKTKVIRSTPWTSSSVPMFISFILEPLWSVYKTMMEPLPPPTRLATDGTYLEKLRQLTKSLRVAKLVNDRELLQRDRKLALQAVMRKWLPLAPSVLKMVSRVLPSPIAAQKTRADRLCVPDAADADQVATFHSIQGAEVYVAVGRVFSGTLKAQDLLYLLGPKYNGSEGVSSSHVTEISPTSLQLYMVMGADFVLVNEVPPGNIVGIVGLHEHVLKTATLASTVACPSLAKMPYQAKPIVRVAVEPEDPRHFAELEAGLQRLYRSDPTVEVHVQVWLFESR